Protein AF-0000000086686130 (afdb_homodimer)

Sequence (252 aa):
MLVHEAMSNAVLQVGPGHTLRQAAELMSERKVGSAVVLDPDSEGLGIITERDVLNALGRGLDPDTEQAAEHITWDVVYAAPTWTLEEAAQAMVRGGFRHLVVMESGEVQGVISVRDILRCWVRVPAMLVHEAMSNAVLQVGPGHTLRQAAELMSERKVGSAVVLDPDSEGLGIITERDVLNALGRGLDPDTEQAAEHITWDVVYAAPTWTLEEAAQAMVRGGFRHLVVMESGEVQGVISVRDILRCWVRVPA

Solvent-accessible surface area (backbone atoms only — not comparable to full-atom values): 13460 Å² total; per-residue (Å²): 110,41,33,63,79,53,36,43,62,82,63,49,72,42,49,41,76,38,22,42,32,55,50,25,25,53,23,42,74,69,72,45,60,53,32,39,28,48,37,91,90,44,96,53,61,27,38,37,37,38,64,43,53,35,39,40,36,30,71,67,48,54,45,83,72,41,37,38,59,80,51,46,44,62,83,59,58,69,36,47,48,79,35,38,47,65,56,52,49,34,52,21,60,74,70,71,42,60,62,29,45,22,39,53,96,92,35,83,58,24,37,37,40,55,65,42,51,48,55,70,72,44,82,66,79,131,111,41,33,63,80,52,37,43,64,82,64,49,72,42,48,42,77,37,22,41,31,57,50,25,25,52,24,44,75,67,72,44,61,54,31,38,28,50,36,92,90,44,97,53,61,27,37,37,37,38,63,45,54,33,39,41,36,30,70,67,50,53,44,83,72,40,38,39,59,81,50,46,44,61,82,60,60,68,36,50,47,80,35,38,46,65,56,53,50,35,52,22,58,74,71,73,41,58,62,29,46,22,38,52,97,92,34,82,58,25,36,37,39,54,64,43,50,48,56,71,71,44,81,67,80,132

Nearest PDB structures (foldseek):
  2yzi-assembly1_A  TM=8.883E-01  e=2.787E-12  Pyrococcus horikoshii
  4fry-assembly1_A  TM=9.075E-01  e=7.061E-11  Burkholderia ambifaria MC40-6
  4o9k-assembly1_B  TM=8.686E-01  e=3.924E-10  Methylococcus capsulatus str. Bath
  3k2v-assembly1_B  TM=8.671E-01  e=1.127E-09  Klebsiella pneumoniae subsp. pneumoniae MGH 78578
  2o16-assembly2_B  TM=8.255E-01  e=7.105E-10  Vibrio cholerae

Foldseek 3Di:
DFQLVQFDQPAAEDEQAQFQVRVVVSCVVVVHFKHWYDYPVDLFIWMDGVVLSVVCVVVVHDRRHHTNNVRTDRPAAEDERGHHLVVVVVVCVVVVHQKHFYDDPSDTRGMDGVVSSCVVVDDDDD/DFQLVQFDQPAAEDEQAQFQVRVVVSCVVVVHFKHWYDYPVDLFIWMDGVVLSVVCVVVVHDRRHHTNNVRTDRPAAEDERGHHLVVVVVVCVVVVHQKHFYDDPSDTRGMDGVVSSCVVVDDDDD

Structure (mmCIF, N/CA/C/O backbone):
data_AF-0000000086686130-model_v1
#
loop_
_entity.id
_entity.type
_entity.pdbx_description
1 polymer 'Histidine kinase'
#
loop_
_atom_site.group_PDB
_atom_site.id
_atom_site.type_symbol
_atom_site.label_atom_id
_atom_site.label_alt_id
_atom_site.label_comp_id
_atom_site.label_asym_id
_atom_site.label_entity_id
_atom_site.label_seq_id
_atom_site.pdbx_PDB_ins_code
_atom_site.Cartn_x
_atom_site.Cartn_y
_atom_site.Cartn_z
_atom_site.occupancy
_atom_site.B_iso_or_equiv
_atom_site.auth_seq_id
_atom_site.auth_comp_id
_atom_site.auth_asym_id
_atom_site.auth_atom_id
_atom_site.pdbx_PDB_model_num
ATOM 1 N N . MET A 1 1 ? 20.156 11.375 4.949 1 94.25 1 MET A N 1
ATOM 2 C CA . MET A 1 1 ? 20.125 9.922 5.129 1 94.25 1 MET A CA 1
ATOM 3 C C . MET A 1 1 ? 20.078 9.211 3.781 1 94.25 1 MET A C 1
ATOM 5 O O . MET A 1 1 ? 19.438 9.68 2.842 1 94.25 1 MET A O 1
ATOM 9 N N . LEU A 1 2 ? 20.844 8.039 3.779 1 98.06 2 LEU A N 1
ATOM 10 C CA . LEU A 1 2 ? 20.953 7.328 2.51 1 98.06 2 LEU A CA 1
ATOM 11 C C . LEU A 1 2 ? 20.047 6.098 2.492 1 98.06 2 LEU A C 1
ATOM 13 O O . LEU A 1 2 ? 19.625 5.621 3.547 1 98.06 2 LEU A O 1
ATOM 17 N N . VAL A 1 3 ? 19.75 5.559 1.309 1 98.44 3 VAL A N 1
ATOM 18 C CA . VAL A 1 3 ? 18.828 4.449 1.084 1 98.44 3 VAL A CA 1
ATOM 19 C C . VAL A 1 3 ? 19.312 3.219 1.854 1 98.44 3 VAL A C 1
ATOM 21 O O . VAL A 1 3 ? 18.516 2.553 2.52 1 98.44 3 VAL A O 1
ATOM 24 N N . HIS A 1 4 ? 20.609 2.926 1.881 1 97.56 4 HIS A N 1
ATOM 25 C CA . HIS A 1 4 ? 21.078 1.705 2.521 1 97.56 4 HIS A CA 1
ATOM 26 C C . HIS A 1 4 ? 20.875 1.759 4.031 1 97.56 4 HIS A C 1
ATOM 28 O O . HIS A 1 4 ? 20.891 0.724 4.703 1 97.56 4 HIS A O 1
ATOM 34 N N . GLU A 1 5 ? 20.641 2.896 4.578 1 97.69 5 GLU A N 1
ATOM 35 C CA . GLU A 1 5 ? 20.422 3.064 6.016 1 97.69 5 GLU A CA 1
ATOM 36 C C . GLU A 1 5 ? 18.969 2.828 6.391 1 97.69 5 GLU A C 1
ATOM 38 O O . GLU A 1 5 ? 18.641 2.631 7.566 1 97.69 5 GLU A O 1
ATOM 43 N N . ALA A 1 6 ? 18.047 2.879 5.383 1 97.62 6 ALA A N 1
ATOM 44 C CA . ALA A 1 6 ? 16.625 2.857 5.676 1 97.62 6 ALA A CA 1
ATOM 45 C C . ALA A 1 6 ? 15.953 1.624 5.07 1 97.62 6 ALA A C 1
ATOM 47 O O . ALA A 1 6 ? 14.867 1.22 5.504 1 97.62 6 ALA A O 1
ATOM 48 N N . MET A 1 7 ? 16.594 1.046 4.098 1 97.44 7 MET A N 1
ATOM 49 C CA . MET A 1 7 ? 15.984 -0.055 3.354 1 97.44 7 MET A CA 1
ATOM 50 C C . MET A 1 7 ? 15.93 -1.321 4.203 1 97.44 7 MET A C 1
ATOM 52 O O . MET A 1 7 ? 16.609 -1.414 5.23 1 97.44 7 MET A O 1
ATOM 56 N N . SER A 1 8 ? 15 -2.17 3.779 1 95.62 8 SER A N 1
ATOM 57 C CA . SER A 1 8 ? 15.031 -3.516 4.344 1 95.62 8 SER A CA 1
ATOM 58 C C . SER A 1 8 ? 15.977 -4.422 3.566 1 95.62 8 SER A C 1
ATOM 60 O O . SER A 1 8 ? 15.945 -4.457 2.334 1 95.62 8 SER A O 1
ATOM 62 N N . ASN A 1 9 ? 16.781 -5.176 4.234 1 91.5 9 ASN A N 1
ATOM 63 C CA . ASN A 1 9 ? 17.703 -6.102 3.592 1 91.5 9 ASN A CA 1
ATOM 64 C C . ASN A 1 9 ? 17.094 -7.5 3.461 1 91.5 9 ASN A C 1
ATOM 66 O O . ASN A 1 9 ? 17.609 -8.328 2.705 1 91.5 9 ASN A O 1
ATOM 70 N N . ALA A 1 10 ? 16.094 -7.758 4.137 1 87.81 10 ALA A N 1
ATOM 71 C CA . ALA A 1 10 ? 15.383 -9.031 4.016 1 87.81 10 ALA A CA 1
ATOM 72 C C . ALA A 1 10 ? 14.391 -8.992 2.855 1 87.81 10 ALA A C 1
ATOM 74 O O . ALA A 1 10 ? 13.188 -8.781 3.061 1 87.81 10 ALA A O 1
ATOM 75 N N . VAL A 1 11 ? 14.945 -9.328 1.728 1 92.38 11 VAL A N 1
ATOM 76 C CA . VAL A 1 11 ? 14.133 -9.227 0.517 1 92.38 11 VAL A CA 1
ATOM 77 C C . VAL A 1 11 ? 13.336 -10.516 0.321 1 92.38 11 VAL A C 1
ATOM 79 O O . VAL A 1 11 ? 13.914 -11.602 0.251 1 92.38 11 VAL A O 1
ATOM 82 N N . LEU A 1 12 ? 12.062 -10.43 0.294 1 96.19 12 LEU A N 1
ATOM 83 C CA . LEU A 1 12 ? 11.234 -11.578 -0.074 1 96.19 12 LEU A CA 1
ATOM 84 C C . LEU A 1 12 ? 11.328 -11.852 -1.57 1 96.19 12 LEU A C 1
ATOM 86 O O . LEU A 1 12 ? 11.148 -10.945 -2.387 1 96.19 12 LEU A O 1
ATOM 90 N N . GLN A 1 13 ? 11.648 -13.062 -1.847 1 93.81 13 GLN A N 1
ATOM 91 C CA . GLN A 1 13 ? 11.742 -13.469 -3.246 1 93.81 13 GLN A CA 1
ATOM 92 C C . GLN A 1 13 ? 10.703 -14.539 -3.578 1 93.81 13 GLN A C 1
ATOM 94 O O . GLN A 1 13 ? 10.469 -15.445 -2.781 1 93.81 13 GLN A O 1
ATOM 99 N N . VAL A 1 14 ? 10.102 -14.359 -4.754 1 94.31 14 VAL A N 1
ATOM 100 C CA . VAL A 1 14 ? 9.203 -15.406 -5.25 1 94.31 14 VAL A CA 1
ATOM 101 C C . VAL A 1 14 ? 9.594 -15.773 -6.68 1 94.31 14 VAL A C 1
ATOM 103 O O . VAL A 1 14 ? 10.289 -15.016 -7.359 1 94.31 14 VAL A O 1
ATOM 106 N N . GLY A 1 15 ? 9.242 -16.969 -7.082 1 92.25 15 GLY A N 1
ATOM 107 C CA . GLY A 1 15 ? 9.445 -17.375 -8.461 1 92.25 15 GLY A CA 1
ATOM 108 C C . GLY A 1 15 ? 8.32 -16.953 -9.383 1 92.25 15 GLY A C 1
ATOM 109 O O . GLY A 1 15 ? 7.207 -16.688 -8.93 1 92.25 15 GLY A O 1
ATOM 110 N N . PRO A 1 16 ? 8.648 -16.891 -10.703 1 91 16 PRO A N 1
ATOM 111 C CA . PRO A 1 16 ? 7.613 -16.5 -11.664 1 91 16 PRO A CA 1
ATOM 112 C C . PRO A 1 16 ? 6.422 -17.469 -11.672 1 91 16 PRO A C 1
ATOM 114 O O . PRO A 1 16 ? 5.312 -17.062 -12.039 1 91 16 PRO A O 1
ATOM 117 N N . GLY A 1 17 ? 6.57 -18.672 -11.156 1 94 17 GLY A N 1
ATOM 118 C CA . GLY A 1 17 ? 5.531 -19.703 -11.211 1 94 17 GLY A CA 1
ATOM 119 C C . GLY A 1 17 ? 4.648 -19.719 -9.977 1 94 17 GLY A C 1
ATOM 120 O O . GLY A 1 17 ? 3.627 -20.406 -9.945 1 94 17 GLY A O 1
ATOM 121 N N . HIS A 1 18 ? 4.996 -19.031 -8.945 1 96.38 18 HIS A N 1
ATOM 122 C CA . HIS A 1 18 ? 4.113 -18.922 -7.793 1 96.38 18 HIS A CA 1
ATOM 123 C C . HIS A 1 18 ? 2.764 -18.328 -8.188 1 96.38 18 HIS A C 1
ATOM 125 O O . HIS A 1 18 ? 2.701 -17.391 -9 1 96.38 18 HIS A O 1
ATOM 131 N N . THR A 1 19 ? 1.727 -18.859 -7.637 1 98 19 THR A N 1
ATOM 132 C CA . THR A 1 19 ? 0.415 -18.266 -7.84 1 98 19 THR A CA 1
ATOM 133 C C . THR A 1 19 ? 0.29 -16.969 -7.047 1 98 19 THR A C 1
ATOM 135 O O . THR A 1 19 ? 1.104 -16.688 -6.164 1 98 19 THR A O 1
ATOM 138 N N . LEU A 1 20 ? -0.691 -16.219 -7.367 1 98.06 20 LEU A N 1
ATOM 139 C CA . LEU A 1 20 ? -0.945 -15 -6.621 1 98.06 20 LEU A CA 1
ATOM 140 C C . LEU A 1 20 ? -1.241 -15.305 -5.156 1 98.06 20 LEU A C 1
ATOM 142 O O . LEU A 1 20 ? -0.833 -14.555 -4.266 1 98.06 20 LEU A O 1
ATOM 146 N N . ARG A 1 21 ? -1.897 -16.391 -4.902 1 98.56 21 ARG A N 1
ATOM 147 C CA . ARG A 1 21 ? -2.174 -16.766 -3.518 1 98.56 21 ARG A CA 1
ATOM 148 C C . ARG A 1 21 ? -0.884 -17.094 -2.773 1 98.56 21 ARG A C 1
ATOM 150 O O . ARG A 1 21 ? -0.7 -16.688 -1.626 1 98.56 21 ARG A O 1
ATOM 157 N N . GLN A 1 22 ? -0.046 -17.859 -3.438 1 98.38 22 GLN A N 1
ATOM 158 C CA . GLN A 1 22 ? 1.226 -18.188 -2.807 1 98.38 22 GLN A CA 1
ATOM 159 C C . GLN A 1 22 ? 2.047 -16.938 -2.518 1 98.38 22 GLN A C 1
ATOM 161 O O . GLN A 1 22 ? 2.645 -16.812 -1.447 1 98.38 22 GLN A O 1
ATOM 166 N N . ALA A 1 23 ? 2.109 -16.062 -3.473 1 97.81 23 ALA A N 1
ATOM 167 C CA . ALA A 1 23 ? 2.805 -14.789 -3.268 1 97.81 23 ALA A CA 1
ATOM 168 C C . ALA A 1 23 ? 2.189 -14.008 -2.109 1 97.81 23 ALA A C 1
ATOM 170 O O . ALA A 1 23 ? 2.908 -13.484 -1.252 1 97.81 23 ALA A O 1
ATOM 171 N N . ALA A 1 24 ? 0.853 -13.945 -2.049 1 98.38 24 ALA A N 1
ATOM 172 C CA . ALA A 1 24 ? 0.145 -13.242 -0.981 1 98.38 24 ALA A CA 1
ATOM 173 C C . ALA A 1 24 ? 0.442 -13.867 0.378 1 98.38 24 ALA A C 1
ATOM 175 O O . ALA A 1 24 ? 0.619 -13.164 1.371 1 98.38 24 ALA A O 1
ATOM 176 N N . GLU A 1 25 ? 0.486 -15.203 0.39 1 98.75 25 GLU A N 1
ATOM 177 C CA . GLU A 1 25 ? 0.797 -15.922 1.625 1 98.75 25 GLU A CA 1
ATOM 178 C C . GLU A 1 25 ? 2.176 -15.531 2.154 1 98.75 25 GLU A C 1
ATOM 180 O O . GLU A 1 25 ? 2.322 -15.195 3.332 1 98.75 25 GLU A O 1
ATOM 185 N N . LEU A 1 26 ? 3.074 -15.531 1.31 1 98.38 26 LEU A N 1
ATOM 186 C CA . LEU A 1 26 ? 4.441 -15.219 1.701 1 98.38 26 LEU A CA 1
ATOM 187 C C . LEU A 1 26 ? 4.562 -13.758 2.125 1 98.38 26 LEU A C 1
ATOM 189 O O . LEU A 1 26 ? 5.199 -13.445 3.137 1 98.38 26 LEU A O 1
ATOM 193 N N . MET A 1 27 ? 3.967 -12.836 1.378 1 97.88 27 MET A N 1
ATOM 194 C CA . MET A 1 27 ? 3.998 -11.422 1.727 1 97.88 27 MET A CA 1
ATOM 195 C C . MET A 1 27 ? 3.309 -11.172 3.064 1 97.88 27 MET A C 1
ATOM 197 O O . MET A 1 27 ? 3.814 -10.422 3.898 1 97.88 27 MET A O 1
ATOM 201 N N . SER A 1 28 ? 2.182 -11.859 3.232 1 97.88 28 SER A N 1
ATOM 202 C CA . SER A 1 28 ? 1.443 -11.719 4.484 1 97.88 28 SER A CA 1
ATOM 203 C C . SER A 1 28 ? 2.266 -12.219 5.668 1 97.88 28 SER A C 1
ATOM 205 O O . SER A 1 28 ? 2.342 -11.555 6.703 1 97.88 28 SER A O 1
ATOM 207 N N . GLU A 1 29 ? 2.889 -13.359 5.539 1 97.62 29 GLU A N 1
ATOM 208 C CA . GLU A 1 29 ? 3.707 -13.953 6.59 1 97.62 29 GLU A CA 1
ATOM 209 C C . GLU A 1 29 ? 4.863 -13.039 6.973 1 97.62 29 GLU A C 1
ATOM 211 O O . GLU A 1 29 ? 5.207 -12.922 8.148 1 97.62 29 GLU A O 1
ATOM 216 N N . ARG A 1 30 ? 5.375 -12.375 6.012 1 97.12 30 ARG A N 1
ATOM 217 C CA . ARG A 1 30 ? 6.547 -11.531 6.238 1 97.12 30 ARG A CA 1
ATOM 218 C C . ARG A 1 30 ? 6.133 -10.086 6.52 1 97.12 30 ARG A C 1
ATOM 220 O O . ARG A 1 30 ? 6.98 -9.242 6.805 1 97.12 30 ARG A O 1
ATOM 227 N N . LYS A 1 31 ? 4.891 -9.742 6.375 1 95.94 31 LYS A N 1
ATOM 228 C CA . LYS A 1 31 ? 4.312 -8.43 6.629 1 95.94 31 LYS A CA 1
ATOM 229 C C . LYS A 1 31 ? 4.914 -7.371 5.707 1 95.94 31 LYS A C 1
ATOM 231 O O . LYS A 1 31 ? 5.289 -6.285 6.156 1 95.94 31 LYS A O 1
ATOM 236 N N . VAL A 1 32 ? 5.027 -7.754 4.426 1 96.25 32 VAL A N 1
ATOM 237 C CA . VAL A 1 32 ? 5.52 -6.824 3.41 1 96.25 32 VAL A CA 1
ATOM 238 C C . VAL A 1 32 ? 4.523 -6.746 2.258 1 96.25 32 VAL A C 1
ATOM 240 O O . VAL A 1 32 ? 3.756 -7.684 2.025 1 96.25 32 VAL A O 1
ATOM 243 N N . GLY A 1 33 ? 4.555 -5.602 1.518 1 95.56 33 GLY A N 1
ATOM 244 C CA . GLY A 1 33 ? 3.615 -5.375 0.433 1 95.56 33 GLY A CA 1
ATOM 245 C C . GLY A 1 33 ? 4.219 -5.613 -0.939 1 95.56 33 GLY A C 1
ATOM 246 O O . GLY A 1 33 ? 3.635 -5.227 -1.954 1 95.56 33 GLY A O 1
ATOM 247 N N . SER A 1 34 ? 5.453 -6.188 -0.955 1 95.38 34 SER A N 1
ATOM 248 C CA . SER A 1 34 ? 6.109 -6.465 -2.229 1 95.38 34 SER A CA 1
ATOM 249 C C . SER A 1 34 ? 7.035 -7.672 -2.125 1 95.38 34 SER A C 1
ATOM 251 O O . SER A 1 34 ? 7.457 -8.047 -1.028 1 95.38 34 SER A O 1
ATOM 253 N N . ALA A 1 35 ? 7.258 -8.258 -3.316 1 95.44 35 ALA A N 1
ATOM 254 C CA . ALA A 1 35 ? 8.219 -9.352 -3.455 1 95.44 35 ALA A CA 1
ATOM 255 C C . ALA A 1 35 ? 8.984 -9.242 -4.77 1 95.44 35 ALA A C 1
ATOM 257 O O . ALA A 1 35 ? 8.406 -8.906 -5.809 1 95.44 35 ALA A O 1
ATOM 258 N N . VAL A 1 36 ? 10.273 -9.5 -4.672 1 93.12 36 VAL A N 1
ATOM 259 C CA . VAL A 1 36 ? 11.102 -9.531 -5.871 1 93.12 36 VAL A CA 1
ATOM 260 C C . VAL A 1 36 ? 10.898 -10.859 -6.598 1 93.12 36 VAL A C 1
ATOM 262 O O . VAL A 1 36 ? 10.875 -11.922 -5.973 1 93.12 36 VAL A O 1
ATOM 265 N N . VAL A 1 37 ? 10.641 -10.734 -7.891 1 90.88 37 VAL A N 1
ATOM 266 C CA . VAL A 1 37 ? 10.461 -11.93 -8.703 1 90.88 37 VAL A CA 1
ATOM 267 C C . VAL A 1 37 ? 11.734 -12.219 -9.492 1 90.88 37 VAL A C 1
ATOM 269 O O . VAL A 1 37 ? 12.164 -11.414 -10.312 1 90.88 37 VAL A O 1
ATOM 272 N N . LEU A 1 38 ? 12.305 -13.273 -9.188 1 84.06 38 LEU A N 1
ATOM 273 C CA . 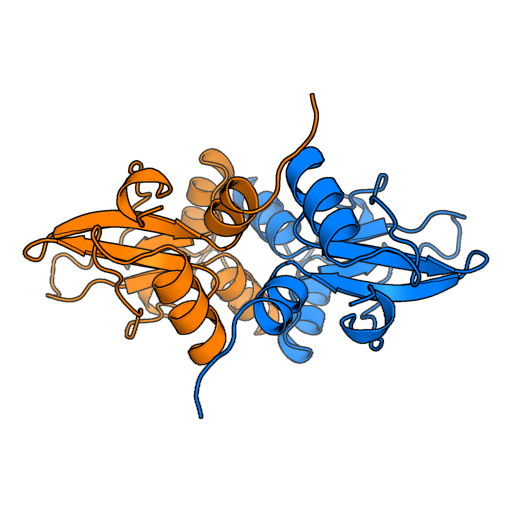LEU A 1 38 ? 13.516 -13.703 -9.883 1 84.06 38 LEU A CA 1
ATOM 274 C C . LEU A 1 38 ? 13.219 -14.859 -10.828 1 84.06 38 LEU A C 1
ATOM 276 O O . LEU A 1 38 ? 12.609 -15.859 -10.422 1 84.06 38 LEU A O 1
ATOM 280 N N . ASP A 1 39 ? 13.445 -14.508 -12.094 1 77.44 39 ASP A N 1
ATOM 281 C CA . ASP A 1 39 ? 13.359 -15.578 -13.086 1 77.44 39 ASP A CA 1
ATOM 282 C C . ASP A 1 39 ? 14.734 -16.172 -13.359 1 77.44 39 ASP A C 1
ATOM 284 O O . ASP A 1 39 ? 15.609 -15.523 -13.93 1 77.44 39 ASP A O 1
ATOM 288 N N . PRO A 1 40 ? 14.891 -17.375 -12.859 1 72.44 40 PRO A N 1
ATOM 289 C CA . PRO A 1 40 ? 16.203 -17.984 -13.078 1 72.44 40 PRO A CA 1
ATOM 290 C C . PRO A 1 40 ? 16.594 -18.031 -14.555 1 72.44 40 PRO A C 1
ATOM 292 O O . PRO A 1 40 ? 17.781 -18.062 -14.875 1 72.44 40 PRO A O 1
ATOM 295 N N . ASP A 1 41 ? 15.609 -18.031 -15.422 1 74.5 41 ASP A N 1
ATOM 296 C CA . ASP A 1 41 ? 15.906 -18.188 -16.844 1 74.5 41 ASP A CA 1
ATOM 297 C C . ASP A 1 41 ? 16.047 -16.828 -17.531 1 74.5 41 ASP A C 1
ATOM 299 O O . ASP A 1 41 ? 16.375 -16.75 -18.703 1 74.5 41 ASP A O 1
ATOM 303 N N . SER A 1 42 ? 15.703 -15.883 -16.703 1 67.94 42 SER A N 1
ATOM 304 C CA . SER A 1 42 ? 15.773 -14.547 -17.281 1 67.94 42 SER A CA 1
ATOM 305 C C . SER A 1 42 ? 16.766 -13.672 -16.531 1 67.94 42 SER A C 1
ATOM 307 O O . SER A 1 42 ? 17.141 -13.977 -15.391 1 67.94 42 SER A O 1
ATOM 309 N N . GLU A 1 43 ? 17.406 -12.82 -17.219 1 64.81 43 GLU A N 1
ATOM 310 C CA . GLU A 1 43 ? 18.328 -11.867 -16.594 1 64.81 43 GLU A CA 1
ATOM 311 C C . GLU A 1 43 ? 17.578 -10.742 -15.906 1 64.81 43 GLU A C 1
ATOM 313 O O . GLU A 1 43 ? 18.172 -9.914 -15.211 1 64.81 43 GLU A O 1
ATOM 318 N N . GLY A 1 44 ? 16.344 -10.953 -15.867 1 74.75 44 GLY A N 1
ATOM 319 C CA . GLY A 1 44 ? 15.648 -9.773 -15.383 1 74.75 44 GLY A CA 1
ATOM 320 C C . GLY A 1 44 ? 15.031 -9.961 -14.016 1 74.75 44 GLY A C 1
ATOM 321 O O . GLY A 1 44 ? 14.953 -11.086 -13.508 1 74.75 44 GLY A O 1
ATOM 322 N N . LEU A 1 45 ? 15.062 -8.914 -13.289 1 83.38 45 LEU A N 1
ATOM 323 C CA . LEU A 1 45 ? 14.43 -8.844 -11.977 1 83.38 45 LEU A CA 1
ATOM 324 C C . LEU A 1 45 ? 13.117 -8.086 -12.039 1 83.38 45 LEU A C 1
ATOM 326 O O . LEU A 1 45 ? 13.016 -7.062 -12.727 1 83.38 45 LEU A O 1
ATOM 330 N N . GLY A 1 46 ? 12.078 -8.781 -11.477 1 86.81 46 GLY A N 1
ATOM 331 C CA . GLY A 1 46 ? 10.797 -8.102 -11.391 1 86.81 46 GLY A CA 1
ATOM 332 C C . GLY A 1 46 ? 10.312 -7.918 -9.961 1 86.81 46 GLY A C 1
ATOM 333 O O . GLY A 1 46 ? 10.984 -8.32 -9.016 1 86.81 46 GLY A O 1
ATOM 334 N N . ILE A 1 47 ? 9.234 -7.211 -9.867 1 92.44 47 ILE A N 1
ATOM 335 C CA . ILE A 1 47 ? 8.625 -7.023 -8.555 1 92.44 47 ILE A CA 1
ATOM 336 C C . ILE A 1 47 ? 7.109 -7.199 -8.656 1 92.44 47 ILE A C 1
ATOM 338 O O . ILE A 1 47 ? 6.496 -6.793 -9.648 1 92.44 47 ILE A O 1
ATOM 342 N N . ILE A 1 48 ? 6.527 -7.898 -7.691 1 94.38 48 ILE A N 1
ATOM 343 C CA . ILE A 1 48 ? 5.082 -7.969 -7.539 1 94.38 48 ILE A CA 1
ATOM 344 C C . ILE A 1 48 ? 4.668 -7.336 -6.211 1 94.38 48 ILE A C 1
ATOM 346 O O . ILE A 1 48 ? 5.348 -7.512 -5.199 1 94.38 48 ILE A O 1
ATOM 350 N N . THR A 1 49 ? 3.584 -6.551 -6.242 1 95.5 49 THR A N 1
ATOM 351 C CA . THR A 1 49 ? 3.168 -5.824 -5.047 1 95.5 49 THR A CA 1
ATOM 352 C C . THR A 1 49 ? 1.742 -6.203 -4.656 1 95.5 49 THR A C 1
ATOM 354 O O . THR A 1 49 ? 1.04 -6.875 -5.414 1 95.5 49 THR A O 1
ATOM 357 N N . GLU A 1 50 ? 1.395 -5.77 -3.479 1 96.5 50 GLU A N 1
ATOM 358 C CA . GLU A 1 50 ? 0.022 -5.938 -3.012 1 96.5 50 GLU A CA 1
ATOM 359 C C . GLU A 1 50 ? -0.97 -5.277 -3.965 1 96.5 50 GLU A C 1
ATOM 361 O O . GLU A 1 50 ? -2.092 -5.762 -4.133 1 96.5 50 GLU A O 1
ATOM 366 N N . ARG A 1 51 ? -0.562 -4.219 -4.625 1 95.75 51 ARG A N 1
ATOM 367 C CA . ARG A 1 51 ? -1.425 -3.578 -5.613 1 95.75 51 ARG A CA 1
ATOM 368 C C . ARG A 1 51 ? -1.628 -4.48 -6.828 1 95.75 51 ARG A C 1
ATOM 370 O O . ARG A 1 51 ? -2.721 -4.527 -7.398 1 95.75 51 ARG A O 1
ATOM 377 N N . ASP A 1 52 ? -0.613 -5.121 -7.227 1 95.44 52 ASP A N 1
ATOM 378 C CA . ASP A 1 52 ? -0.732 -6.047 -8.344 1 95.44 52 ASP A CA 1
ATOM 379 C C . ASP A 1 52 ? -1.73 -7.16 -8.031 1 95.44 52 ASP A C 1
ATOM 381 O O . ASP A 1 52 ? -2.541 -7.531 -8.883 1 95.44 52 ASP A O 1
ATOM 385 N N . VAL A 1 53 ? -1.652 -7.668 -6.793 1 97.5 53 VAL A N 1
ATOM 386 C CA . VAL A 1 53 ? -2.57 -8.711 -6.359 1 97.5 53 VAL A CA 1
ATOM 387 C C . VAL A 1 53 ? -3.998 -8.172 -6.336 1 97.5 53 VAL A C 1
ATOM 389 O O . VAL A 1 53 ? -4.918 -8.812 -6.852 1 97.5 53 VAL A O 1
ATOM 392 N N . LEU A 1 54 ? -4.156 -6.996 -5.836 1 97.94 54 LEU A N 1
ATOM 393 C CA . LEU A 1 54 ? -5.473 -6.363 -5.797 1 97.94 54 LEU A CA 1
ATOM 394 C C . LEU A 1 54 ? -6.035 -6.195 -7.203 1 97.94 54 LEU A C 1
ATOM 396 O O . LEU A 1 54 ? -7.195 -6.523 -7.457 1 97.94 54 LEU A O 1
ATOM 400 N N . ASN A 1 55 ? -5.215 -5.68 -8.102 1 97.44 55 ASN A N 1
ATOM 401 C CA . ASN A 1 55 ? -5.656 -5.43 -9.469 1 97.44 55 ASN A CA 1
ATOM 402 C C . ASN A 1 55 ? -6.055 -6.727 -10.172 1 97.44 55 ASN A C 1
ATOM 404 O O . ASN A 1 55 ? -7.035 -6.758 -10.914 1 97.44 55 ASN A O 1
ATOM 408 N N . ALA A 1 56 ? -5.27 -7.719 -9.938 1 97.94 56 ALA A N 1
ATOM 409 C CA . ALA A 1 56 ? -5.605 -9.008 -10.539 1 97.94 56 ALA A CA 1
ATOM 410 C C . ALA A 1 56 ? -6.973 -9.492 -10.07 1 97.94 56 ALA A C 1
ATOM 412 O O . ALA A 1 56 ? -7.793 -9.938 -10.875 1 97.94 56 ALA A O 1
ATOM 413 N N . LEU A 1 57 ? -7.215 -9.445 -8.742 1 98 57 LEU A N 1
ATOM 414 C CA . LEU A 1 57 ? -8.516 -9.82 -8.203 1 98 57 LEU A CA 1
ATOM 415 C C . LEU A 1 57 ? -9.625 -8.969 -8.812 1 98 57 LEU A C 1
ATOM 417 O O . LEU A 1 57 ? -10.68 -9.492 -9.18 1 98 57 LEU A O 1
ATOM 421 N N . GLY A 1 58 ? -9.344 -7.688 -8.891 1 97.88 58 GLY A N 1
ATOM 422 C CA . GLY A 1 58 ? -10.32 -6.766 -9.438 1 97.88 58 GLY A CA 1
ATOM 423 C C . GLY A 1 58 ? -10.68 -7.07 -10.883 1 97.88 58 GLY A C 1
ATOM 424 O O . GLY A 1 58 ? -11.781 -6.742 -11.336 1 97.88 58 GLY A O 1
ATOM 425 N N . ARG A 1 59 ? -9.758 -7.66 -11.562 1 97.81 59 ARG A N 1
ATOM 426 C CA . ARG A 1 59 ? -9.992 -8.016 -12.961 1 97.81 59 ARG A CA 1
ATOM 427 C C . ARG A 1 59 ? -10.664 -9.375 -13.078 1 97.81 59 ARG A C 1
ATOM 429 O O . ARG A 1 59 ? -10.828 -9.898 -14.188 1 97.81 59 ARG A O 1
ATOM 436 N N . GLY A 1 60 ? -10.93 -9.961 -11.969 1 97.81 60 GLY A N 1
ATOM 437 C CA . GLY A 1 60 ? -11.68 -11.203 -11.953 1 97.81 60 GLY A CA 1
ATOM 438 C C . GLY A 1 60 ? -10.797 -12.43 -12.07 1 97.81 60 GLY A C 1
ATOM 4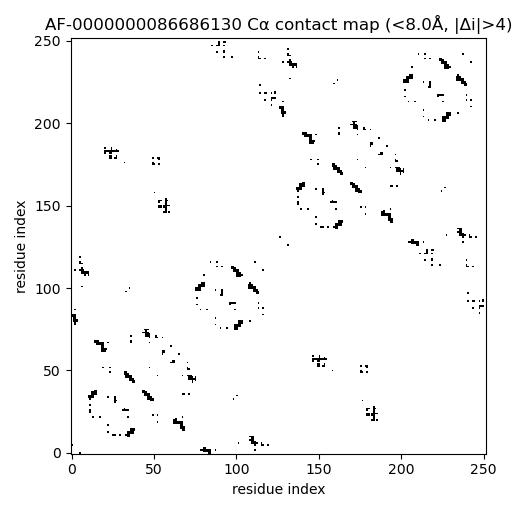39 O O . GLY A 1 60 ? -11.289 -13.539 -12.305 1 97.81 60 GLY A O 1
ATOM 440 N N . LEU A 1 61 ? -9.562 -12.281 -11.898 1 98.25 61 LEU A N 1
ATOM 441 C CA . LEU A 1 61 ? -8.648 -13.406 -12.062 1 98.25 61 LEU A CA 1
ATOM 442 C C . LEU A 1 61 ? -8.625 -14.273 -10.805 1 98.25 61 LEU A C 1
ATOM 444 O O . LEU A 1 61 ? -8.938 -13.797 -9.711 1 98.25 61 LEU A O 1
ATOM 448 N N . ASP A 1 62 ? -8.273 -15.531 -11.0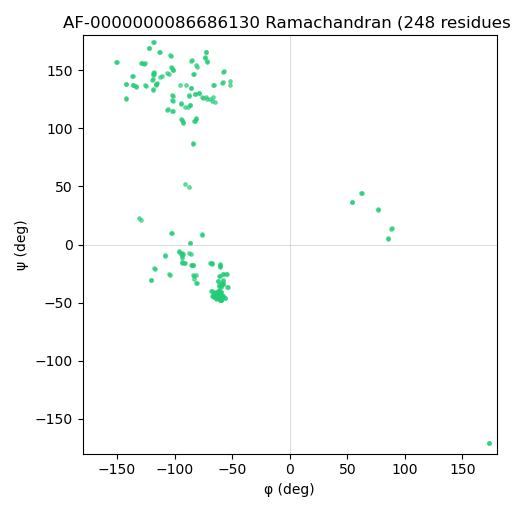23 1 98.19 62 ASP A N 1
ATOM 449 C CA . ASP A 1 62 ? -8.258 -16.5 -9.938 1 98.19 62 ASP A CA 1
ATOM 450 C C . ASP A 1 62 ? -6.887 -16.547 -9.258 1 98.19 62 ASP A C 1
ATOM 452 O O . ASP A 1 62 ? -5.902 -16.984 -9.859 1 98.19 62 ASP A O 1
ATOM 456 N N . PRO A 1 63 ? -6.855 -16.203 -7.926 1 98.25 63 PRO A N 1
ATOM 457 C CA . PRO A 1 63 ? -5.551 -16.141 -7.266 1 98.25 63 PRO A CA 1
ATOM 458 C C . PRO A 1 63 ? -4.902 -17.516 -7.113 1 98.25 63 PRO A C 1
ATOM 460 O O . PRO A 1 63 ? -3.701 -17.609 -6.848 1 98.25 63 PRO A O 1
ATOM 463 N N . ASP A 1 64 ? -5.617 -18.578 -7.254 1 98.25 64 ASP A N 1
ATOM 464 C CA . ASP A 1 64 ? -5.082 -19.938 -7.066 1 98.25 64 ASP A CA 1
ATOM 465 C C . ASP A 1 64 ? -4.395 -20.438 -8.328 1 98.25 64 ASP A C 1
ATOM 467 O O . ASP A 1 64 ? -3.617 -21.391 -8.281 1 98.25 64 ASP A O 1
ATOM 471 N N . THR A 1 65 ? -4.695 -19.766 -9.508 1 98.12 65 THR A N 1
ATOM 472 C CA . THR A 1 65 ? -4.148 -20.266 -10.758 1 98.12 65 THR A CA 1
ATOM 473 C C . THR A 1 65 ? -3.273 -19.219 -11.438 1 98.12 65 THR A C 1
ATOM 475 O O . THR A 1 65 ? -2.334 -19.562 -12.156 1 98.12 65 THR A O 1
ATOM 478 N N . GLU A 1 66 ? -3.584 -17.938 -11.25 1 97.5 66 GLU A N 1
ATOM 479 C CA . GLU A 1 66 ? -2.787 -16.875 -11.859 1 97.5 66 GLU A CA 1
ATOM 480 C C . GLU A 1 66 ? -1.371 -16.844 -11.289 1 97.5 66 GLU A C 1
ATOM 482 O O . GLU A 1 66 ? -1.184 -16.922 -10.07 1 97.5 66 GLU A O 1
ATOM 487 N N . GLN A 1 67 ? -0.437 -16.672 -12.203 1 96.06 67 GLN A N 1
ATOM 488 C CA . GLN A 1 67 ? 0.96 -16.734 -11.789 1 96.06 67 GLN A CA 1
ATOM 489 C C . GLN A 1 67 ? 1.553 -15.328 -11.648 1 96.06 67 GLN A C 1
ATOM 491 O O . GLN A 1 67 ? 1.154 -14.406 -12.359 1 96.06 67 GLN A O 1
ATOM 496 N N . ALA A 1 68 ? 2.508 -15.203 -10.75 1 94 68 ALA A N 1
ATOM 497 C CA . ALA A 1 68 ? 3.201 -13.938 -10.5 1 94 68 ALA A CA 1
ATOM 498 C C . ALA A 1 68 ? 3.783 -13.367 -11.789 1 94 68 ALA A C 1
ATOM 500 O O . ALA A 1 68 ? 3.738 -12.156 -12.008 1 94 68 ALA A O 1
ATOM 501 N N . ALA A 1 69 ? 4.262 -14.172 -12.664 1 89.38 69 ALA A N 1
ATOM 502 C CA . ALA A 1 69 ? 4.922 -13.766 -13.906 1 89.38 69 ALA A CA 1
ATOM 503 C C . ALA A 1 69 ? 4 -12.898 -14.758 1 89.38 69 ALA A C 1
ATOM 505 O O . ALA A 1 69 ? 4.473 -12.062 -15.531 1 89.38 69 ALA A O 1
ATOM 506 N N . GLU A 1 70 ? 2.746 -13.016 -14.625 1 90.75 70 GLU A N 1
ATOM 507 C CA . GLU A 1 70 ? 1.771 -12.305 -15.445 1 90.75 70 GLU A CA 1
ATOM 508 C C . GLU A 1 70 ? 1.467 -10.922 -14.883 1 90.75 70 GLU A C 1
ATOM 510 O O . GLU A 1 70 ? 0.757 -10.133 -15.508 1 90.75 70 GLU A O 1
ATOM 515 N N . HIS A 1 71 ? 1.962 -10.641 -13.703 1 89.31 71 HIS A N 1
ATOM 516 C CA . HIS A 1 71 ? 1.604 -9.414 -13 1 89.31 71 HIS A CA 1
ATOM 517 C C . HIS A 1 71 ? 2.846 -8.672 -12.523 1 89.31 71 HIS A C 1
ATOM 519 O O . HIS A 1 71 ? 2.77 -7.855 -11.602 1 89.31 71 HIS A O 1
ATOM 525 N N . ILE A 1 72 ? 3.949 -8.938 -13.125 1 81.31 72 ILE A N 1
ATOM 526 C CA . ILE A 1 72 ? 5.227 -8.359 -12.734 1 81.31 72 ILE A CA 1
ATOM 527 C C . ILE A 1 72 ? 5.426 -7.023 -13.445 1 81.31 72 ILE A C 1
ATOM 529 O O . ILE A 1 72 ? 5.102 -6.887 -14.625 1 81.31 72 ILE A O 1
ATOM 533 N N . THR A 1 73 ? 5.723 -6.102 -12.625 1 74 73 THR A N 1
ATOM 534 C CA . THR A 1 73 ? 6.293 -4.906 -13.234 1 74 73 THR A CA 1
ATOM 535 C C . THR A 1 73 ? 7.785 -5.098 -13.5 1 74 73 THR A C 1
ATOM 537 O O . THR A 1 73 ? 8.578 -5.219 -12.562 1 74 73 THR A O 1
ATOM 540 N N . TRP A 1 74 ? 8.125 -5.242 -14.75 1 65.94 74 TRP A N 1
ATOM 541 C CA . TRP A 1 74 ? 9.5 -5.535 -15.141 1 65.94 74 TRP A CA 1
ATOM 542 C C . TRP A 1 74 ? 10.344 -4.266 -15.18 1 65.94 74 TRP A C 1
ATOM 544 O O . TRP A 1 74 ? 11.562 -4.316 -15.047 1 65.94 74 TRP A O 1
ATOM 554 N N . ASP A 1 75 ? 9.742 -3.246 -15.383 1 63.09 75 ASP A N 1
ATOM 555 C CA . ASP A 1 75 ? 10.477 -1.981 -15.422 1 63.09 75 ASP A CA 1
ATOM 556 C C . ASP A 1 75 ? 10.523 -1.337 -14.039 1 63.09 75 ASP A C 1
ATOM 558 O O . ASP A 1 75 ? 10.047 -0.215 -13.852 1 63.09 75 ASP A O 1
ATOM 562 N N . VAL A 1 76 ? 10.992 -2.232 -13.117 1 63.78 76 VAL A N 1
ATOM 563 C CA . VAL A 1 76 ? 11.07 -1.729 -11.75 1 63.78 76 VAL A CA 1
ATOM 564 C C . VAL A 1 76 ? 12.164 -0.673 -11.648 1 63.78 76 VAL A C 1
ATOM 566 O O . VAL A 1 76 ? 13.195 -0.775 -12.312 1 63.78 76 VAL A O 1
ATOM 569 N N . VAL A 1 77 ? 11.828 0.429 -11.188 1 73.94 77 VAL A N 1
ATOM 570 C CA . VAL A 1 77 ? 12.867 1.418 -10.922 1 73.94 77 VAL A CA 1
ATOM 571 C C . VAL A 1 77 ? 13.766 0.931 -9.797 1 73.94 77 VAL A C 1
ATOM 573 O O . VAL A 1 77 ? 13.281 0.478 -8.758 1 73.94 77 VAL A O 1
ATOM 576 N N . TYR A 1 78 ? 14.984 0.938 -10.07 1 88.75 78 TYR A N 1
ATOM 577 C CA . TYR A 1 78 ? 16.062 0.558 -9.156 1 88.75 78 TYR A CA 1
ATOM 578 C C . TYR A 1 78 ? 16.641 1.781 -8.461 1 88.75 78 TYR A C 1
ATOM 580 O O . TYR A 1 78 ? 16.703 2.865 -9.047 1 88.75 78 TYR A O 1
ATOM 588 N N . ALA A 1 79 ? 16.844 1.576 -7.227 1 95.69 79 ALA A N 1
ATOM 589 C CA . ALA A 1 79 ? 17.594 2.594 -6.492 1 95.69 79 ALA A CA 1
ATOM 590 C C . ALA A 1 79 ? 19 2.117 -6.176 1 95.69 79 ALA A C 1
ATOM 592 O O . ALA A 1 79 ? 19.234 0.917 -6.008 1 95.69 79 ALA A O 1
ATOM 593 N N . ALA A 1 80 ? 19.922 3.029 -6.145 1 97.12 80 ALA A N 1
ATOM 594 C CA . ALA A 1 80 ? 21.25 2.723 -5.594 1 97.12 80 ALA A CA 1
ATOM 595 C C . ALA A 1 80 ? 21.25 2.877 -4.074 1 97.12 80 ALA A C 1
ATOM 597 O O . ALA A 1 80 ? 20.547 3.723 -3.527 1 97.12 80 ALA A O 1
ATOM 598 N N . PRO A 1 81 ? 22.078 2.002 -3.389 1 97.56 81 PRO A N 1
ATOM 599 C CA . PRO A 1 81 ? 22.156 2.131 -1.931 1 97.56 81 PRO A CA 1
ATOM 600 C C . PRO A 1 81 ? 22.672 3.498 -1.486 1 97.56 81 PRO A C 1
ATOM 602 O O . PRO A 1 81 ? 22.422 3.922 -0.357 1 97.56 81 PRO A O 1
ATOM 605 N N . THR A 1 82 ? 23.312 4.258 -2.41 1 98.19 82 THR A N 1
ATOM 606 C CA . THR A 1 82 ? 23.938 5.52 -2.062 1 98.19 82 THR A CA 1
ATOM 607 C C . THR A 1 82 ? 23.016 6.695 -2.357 1 98.19 82 THR A C 1
ATOM 609 O O . THR A 1 82 ? 23.359 7.848 -2.08 1 98.19 82 THR A O 1
ATOM 612 N N . TRP A 1 83 ? 21.875 6.391 -2.979 1 97.81 83 TRP A N 1
ATOM 613 C CA . TRP A 1 83 ? 20.891 7.453 -3.16 1 97.81 83 TRP A CA 1
ATOM 614 C C . TRP A 1 83 ? 20.484 8.055 -1.817 1 97.81 83 TRP A C 1
ATOM 616 O O . TRP A 1 83 ? 20.5 7.367 -0.793 1 97.81 83 TRP A O 1
ATOM 626 N N . THR A 1 84 ? 20.141 9.359 -1.804 1 97.88 84 THR A N 1
ATOM 627 C CA . THR A 1 84 ? 19.453 9.938 -0.65 1 97.88 84 THR A CA 1
ATOM 628 C C . THR A 1 84 ? 18 9.477 -0.6 1 97.88 84 THR A C 1
ATOM 630 O O . THR A 1 84 ? 17.453 9.023 -1.607 1 97.88 84 THR A O 1
ATOM 633 N N . LEU A 1 85 ? 17.406 9.602 0.585 1 97.69 85 LEU A N 1
ATOM 634 C CA . LEU A 1 85 ? 15.992 9.281 0.703 1 97.69 85 LEU A CA 1
ATOM 635 C C . LEU A 1 85 ? 15.148 10.211 -0.168 1 97.69 85 LEU A C 1
ATOM 637 O O . LEU A 1 85 ? 14.117 9.797 -0.699 1 97.69 85 LEU A O 1
ATOM 641 N N . GLU A 1 86 ? 15.633 11.414 -0.32 1 97.06 86 GLU A N 1
ATOM 642 C CA . GLU A 1 86 ? 14.93 12.344 -1.192 1 97.06 86 GLU A CA 1
ATOM 643 C C . GLU A 1 86 ? 14.938 11.859 -2.639 1 97.06 86 GLU A C 1
ATOM 645 O O . GLU A 1 86 ? 13.914 11.938 -3.326 1 97.06 86 GLU A O 1
ATOM 650 N N . GLU A 1 87 ? 16.047 11.414 -3.102 1 96.19 87 GLU A N 1
ATOM 651 C CA . GLU A 1 87 ? 16.141 10.883 -4.457 1 96.19 87 GLU A CA 1
ATOM 652 C C . GLU A 1 87 ? 15.195 9.695 -4.641 1 96.19 87 GLU A C 1
ATOM 654 O O . GLU A 1 87 ? 14.516 9.586 -5.664 1 96.19 87 GLU A O 1
ATOM 659 N N . ALA A 1 88 ? 15.18 8.805 -3.689 1 97 88 ALA A N 1
ATOM 660 C CA . ALA A 1 88 ? 14.281 7.656 -3.738 1 97 88 ALA A CA 1
ATOM 661 C C . ALA A 1 88 ? 12.82 8.109 -3.77 1 97 88 ALA A C 1
ATOM 663 O O . ALA A 1 88 ? 12.031 7.609 -4.57 1 97 88 ALA A O 1
ATOM 664 N N . ALA A 1 89 ? 12.5 9.055 -2.916 1 96.88 89 ALA A N 1
ATOM 665 C CA . ALA A 1 89 ? 11.133 9.57 -2.854 1 96.88 89 ALA A CA 1
ATOM 666 C C . ALA A 1 89 ? 10.727 10.211 -4.18 1 96.88 89 ALA A C 1
ATOM 668 O O . ALA A 1 89 ? 9.609 10.008 -4.652 1 96.88 89 ALA A O 1
ATOM 669 N N . GLN A 1 90 ? 11.656 10.93 -4.805 1 96.19 90 GLN A N 1
ATOM 670 C CA . GLN A 1 90 ? 11.391 11.555 -6.094 1 96.19 90 GLN A CA 1
ATOM 671 C C . GLN A 1 90 ? 11.102 10.508 -7.164 1 96.19 90 GLN A C 1
ATOM 673 O O . GLN A 1 90 ? 10.18 10.664 -7.969 1 96.19 90 GLN A O 1
ATOM 678 N N . ALA A 1 91 ? 11.875 9.484 -7.191 1 94.5 91 ALA A N 1
ATOM 679 C CA . ALA A 1 91 ? 11.664 8.398 -8.156 1 94.5 91 ALA A CA 1
ATOM 680 C C . ALA A 1 91 ? 10.305 7.738 -7.953 1 94.5 91 ALA A C 1
ATOM 682 O O . ALA A 1 91 ? 9.609 7.434 -8.922 1 94.5 91 ALA A O 1
ATOM 683 N N . MET A 1 92 ? 9.898 7.539 -6.684 1 95.25 92 MET A N 1
ATOM 684 C CA . MET A 1 92 ? 8.609 6.922 -6.379 1 95.25 92 MET A CA 1
ATOM 685 C C . MET A 1 92 ? 7.457 7.805 -6.855 1 95.25 92 MET A C 1
ATOM 687 O O . MET A 1 92 ? 6.508 7.316 -7.469 1 95.25 92 MET A O 1
ATOM 691 N N . VAL A 1 93 ? 7.605 9.039 -6.574 1 94.88 93 VAL A N 1
ATOM 692 C CA . VAL A 1 93 ? 6.547 9.977 -6.945 1 94.88 93 VAL A CA 1
ATOM 693 C C . VAL A 1 93 ? 6.441 10.062 -8.469 1 94.88 93 VAL A C 1
ATOM 695 O O . VAL A 1 93 ? 5.344 9.969 -9.023 1 94.88 93 VAL A O 1
ATOM 698 N N . ARG A 1 94 ? 7.523 10.148 -9.164 1 91.81 94 ARG A N 1
ATOM 699 C CA . ARG A 1 94 ? 7.547 10.273 -10.617 1 91.81 94 ARG A CA 1
ATOM 700 C C . ARG A 1 94 ? 6.988 9.023 -11.281 1 91.81 94 ARG A C 1
ATOM 702 O O . ARG A 1 94 ? 6.211 9.117 -12.234 1 91.81 94 ARG A O 1
ATOM 709 N N . GLY A 1 95 ? 7.324 7.945 -10.789 1 89.81 95 GLY A N 1
ATOM 710 C CA . GLY A 1 95 ? 6.949 6.688 -11.414 1 89.81 95 GLY A CA 1
ATOM 711 C C . GLY A 1 95 ? 5.637 6.133 -10.898 1 89.81 95 GLY A C 1
ATOM 712 O O . GLY A 1 95 ? 5.082 5.195 -11.477 1 89.81 95 GLY A O 1
ATOM 713 N N . GLY A 1 96 ? 5.191 6.695 -9.703 1 90.69 96 GLY A N 1
ATOM 714 C CA . GLY A 1 96 ? 3.994 6.16 -9.07 1 90.69 96 GLY A CA 1
ATOM 715 C C . GLY A 1 96 ? 4.234 4.852 -8.344 1 90.69 96 GLY A C 1
ATOM 716 O O . GLY A 1 96 ? 3.373 3.973 -8.336 1 90.69 96 GLY A O 1
ATOM 717 N N . PHE A 1 97 ? 5.441 4.688 -7.836 1 91.56 97 PHE A N 1
ATOM 718 C CA . PHE A 1 97 ? 5.82 3.465 -7.137 1 91.56 97 PHE A CA 1
ATOM 719 C C . PHE A 1 97 ? 5.836 3.686 -5.629 1 91.56 97 PHE A C 1
ATOM 721 O O . PHE A 1 97 ? 6.137 4.785 -5.16 1 91.56 97 PHE A O 1
ATOM 728 N N . ARG A 1 98 ? 5.598 2.604 -4.902 1 94.81 98 ARG A N 1
ATOM 729 C CA . ARG A 1 98 ? 5.688 2.674 -3.449 1 94.81 98 ARG A CA 1
ATOM 730 C C . ARG A 1 98 ? 6.918 1.932 -2.939 1 94.81 98 ARG A C 1
ATOM 732 O O . ARG A 1 98 ? 7.258 2.014 -1.757 1 94.81 98 ARG A O 1
ATOM 739 N N . HIS A 1 99 ? 7.52 1.227 -3.881 1 95.19 99 HIS A N 1
ATOM 740 C CA . HIS A 1 99 ? 8.711 0.445 -3.566 1 95.19 99 HIS A CA 1
ATOM 741 C C . HIS A 1 99 ? 9.773 0.604 -4.648 1 95.19 99 HIS A C 1
ATOM 743 O O . HIS A 1 99 ? 9.445 0.719 -5.832 1 95.19 99 HIS A O 1
ATOM 749 N N . LEU A 1 100 ? 10.969 0.596 -4.223 1 95.44 100 LEU A N 1
ATOM 750 C CA . LEU A 1 100 ? 12.125 0.475 -5.109 1 95.44 100 LEU A CA 1
ATOM 751 C C . LEU A 1 100 ? 13.008 -0.695 -4.695 1 95.44 100 LEU A C 1
ATOM 753 O O . LEU A 1 100 ? 13.234 -0.918 -3.502 1 95.44 100 LEU A O 1
ATOM 757 N N . VAL A 1 101 ? 13.43 -1.421 -5.703 1 94.94 101 VAL A N 1
ATOM 758 C CA . VAL A 1 101 ? 14.438 -2.441 -5.453 1 94.94 101 VAL A CA 1
ATOM 759 C C . VAL A 1 101 ? 15.828 -1.803 -5.438 1 94.94 101 VAL A C 1
ATOM 761 O O . VAL A 1 101 ? 16.172 -1.031 -6.336 1 94.94 101 VAL A O 1
ATOM 764 N N . VAL A 1 102 ? 16.562 -2.096 -4.402 1 96.56 102 VAL A N 1
ATOM 765 C CA . VAL A 1 102 ? 17.891 -1.516 -4.262 1 96.56 102 VAL A CA 1
ATOM 766 C C . VAL A 1 102 ? 18.938 -2.475 -4.828 1 96.56 102 VAL A C 1
ATOM 768 O O . VAL A 1 102 ? 19.062 -3.609 -4.363 1 96.56 102 VAL A O 1
ATOM 771 N N . MET A 1 103 ? 19.625 -1.925 -5.785 1 94.06 103 MET A N 1
ATOM 772 C CA . MET A 1 103 ? 20.594 -2.746 -6.496 1 94.06 103 MET A CA 1
ATOM 773 C C . MET A 1 103 ? 22 -2.18 -6.336 1 94.06 103 MET A C 1
ATOM 775 O O . MET A 1 103 ? 22.188 -0.962 -6.32 1 94.06 103 MET A O 1
ATOM 779 N N . GLU A 1 104 ? 22.906 -3.09 -6.211 1 94.06 104 GLU A N 1
ATOM 780 C CA . GLU A 1 104 ? 24.328 -2.746 -6.262 1 94.06 104 GLU A CA 1
ATOM 781 C C . GLU A 1 104 ? 25.125 -3.82 -6.992 1 94.06 104 GLU A C 1
ATOM 783 O O . GLU A 1 104 ? 25.047 -5.004 -6.652 1 94.06 104 GLU A O 1
ATOM 788 N N . SER A 1 105 ? 25.891 -3.412 -8.023 1 92.88 105 SER A N 1
ATOM 789 C CA . SER A 1 105 ? 26.766 -4.309 -8.773 1 92.88 105 SER A CA 1
ATOM 790 C C . SER A 1 105 ? 26 -5.52 -9.297 1 92.88 105 SER A C 1
ATOM 792 O O . SER A 1 105 ? 26.453 -6.656 -9.141 1 92.88 105 SER A O 1
ATOM 794 N N . GLY A 1 106 ? 24.75 -5.316 -9.695 1 85.75 106 GLY A N 1
ATOM 795 C CA . GLY A 1 106 ? 23.953 -6.344 -10.352 1 85.75 106 GLY A CA 1
ATOM 796 C C . GLY A 1 106 ? 23.25 -7.262 -9.367 1 85.75 106 GLY A C 1
ATOM 797 O O . GLY A 1 106 ? 22.578 -8.219 -9.773 1 85.75 106 GLY A O 1
ATOM 798 N N . GLU A 1 107 ? 23.375 -6.922 -8.117 1 89.44 107 GLU A N 1
ATOM 799 C CA . GLU A 1 107 ? 22.766 -7.754 -7.09 1 89.44 107 GLU A CA 1
ATOM 800 C C . GLU A 1 107 ? 21.719 -6.969 -6.301 1 89.44 107 GLU A C 1
ATOM 802 O O . GLU A 1 107 ? 21.875 -5.77 -6.07 1 89.44 107 GLU A O 1
ATOM 807 N N . VAL A 1 108 ? 20.734 -7.738 -5.902 1 91.81 108 VAL A N 1
ATOM 808 C CA . VAL A 1 108 ? 19.719 -7.137 -5.047 1 91.81 108 VAL A CA 1
ATOM 809 C C . VAL A 1 108 ? 20.266 -6.957 -3.635 1 91.81 108 VAL A C 1
ATOM 811 O O . VAL A 1 108 ? 20.703 -7.918 -3.008 1 91.81 108 VAL A O 1
ATOM 814 N N . GLN A 1 109 ? 20.172 -5.711 -3.131 1 95.5 109 GLN A N 1
ATOM 815 C CA . GLN A 1 109 ? 20.672 -5.422 -1.792 1 95.5 109 GLN A CA 1
ATOM 816 C C . GLN A 1 109 ? 19.516 -5.273 -0.797 1 95.5 109 GLN A C 1
ATOM 818 O O . GLN A 1 109 ? 19.719 -5.422 0.411 1 95.5 109 GLN A O 1
ATOM 823 N N . GLY A 1 110 ? 18.375 -4.902 -1.317 1 96.19 110 GLY A N 1
ATOM 824 C CA . GLY A 1 110 ? 17.234 -4.664 -0.451 1 96.19 110 GLY A CA 1
ATOM 825 C C . GLY A 1 110 ? 16.031 -4.086 -1.186 1 96.19 110 GLY A C 1
ATOM 826 O O . GLY A 1 110 ? 15.969 -4.141 -2.416 1 96.19 110 GLY A O 1
ATOM 827 N N . VAL A 1 111 ? 15.086 -3.703 -0.448 1 96.81 111 VAL A N 1
ATOM 828 C CA . VAL A 1 111 ? 13.906 -2.98 -0.929 1 96.81 111 VAL A CA 1
ATOM 829 C C . VAL A 1 111 ? 13.625 -1.792 -0.013 1 96.81 111 VAL A C 1
ATOM 831 O O . VAL A 1 111 ? 13.727 -1.903 1.21 1 96.81 111 VAL A O 1
ATOM 834 N N . ILE A 1 112 ? 13.328 -0.651 -0.598 1 97.44 112 ILE A N 1
ATOM 835 C CA . ILE A 1 112 ? 12.914 0.501 0.197 1 97.44 112 ILE A CA 1
ATOM 836 C C . ILE A 1 112 ? 11.5 0.92 -0.195 1 97.44 112 ILE A C 1
ATOM 838 O O . ILE A 1 112 ? 11.172 0.982 -1.382 1 97.44 112 ILE A O 1
ATOM 842 N N . SER A 1 113 ? 10.703 1.152 0.845 1 97 113 SER A N 1
ATOM 843 C CA . SER A 1 113 ? 9.312 1.514 0.632 1 97 113 SER A CA 1
ATOM 844 C C . SER A 1 113 ? 9.031 2.945 1.078 1 97 113 SER A C 1
ATOM 846 O O . SER A 1 113 ? 9.852 3.555 1.768 1 97 113 SER A O 1
ATOM 848 N N . VAL A 1 114 ? 7.914 3.449 0.669 1 96.62 114 VAL A N 1
ATOM 849 C CA . VAL A 1 114 ? 7.461 4.766 1.11 1 96.62 114 VAL A CA 1
ATOM 850 C C . VAL A 1 114 ? 7.359 4.793 2.633 1 96.62 114 VAL A C 1
ATOM 852 O O . VAL A 1 114 ? 7.629 5.816 3.262 1 96.62 114 VAL A O 1
ATOM 855 N N . ARG A 1 115 ? 6.996 3.701 3.223 1 95.81 115 ARG A N 1
ATOM 856 C CA . ARG A 1 115 ? 6.898 3.639 4.676 1 95.81 115 ARG A CA 1
ATOM 857 C C . ARG A 1 115 ? 8.273 3.793 5.324 1 95.81 115 ARG A C 1
ATOM 859 O O . ARG A 1 115 ? 8.406 4.457 6.355 1 95.81 115 ARG A O 1
ATOM 866 N N . ASP A 1 116 ? 9.227 3.17 4.77 1 96.5 116 ASP A N 1
ATOM 867 C CA . ASP A 1 116 ? 10.586 3.328 5.273 1 96.5 116 ASP A CA 1
ATOM 868 C C . ASP A 1 116 ? 11.008 4.797 5.277 1 96.5 116 ASP A C 1
ATOM 870 O O . ASP A 1 116 ? 11.594 5.277 6.246 1 96.5 116 ASP A O 1
ATOM 874 N N . ILE A 1 117 ? 10.703 5.445 4.117 1 97.38 117 ILE A N 1
ATOM 875 C CA . ILE A 1 117 ? 11.086 6.844 3.967 1 97.38 117 ILE A CA 1
ATOM 876 C C . ILE A 1 117 ? 10.352 7.699 4.996 1 97.38 117 ILE A C 1
ATOM 878 O O . ILE A 1 117 ? 10.961 8.523 5.684 1 97.38 117 ILE A O 1
ATOM 882 N N . LEU A 1 118 ? 9.062 7.469 5.129 1 96.94 118 LEU A N 1
ATOM 883 C CA . LEU A 1 118 ? 8.258 8.25 6.062 1 96.94 118 LEU A CA 1
ATOM 884 C C . LEU A 1 118 ? 8.75 8.055 7.496 1 96.94 118 LEU A C 1
ATOM 886 O O . LEU A 1 118 ? 8.828 9.016 8.266 1 96.94 118 LEU A O 1
ATOM 890 N N . ARG A 1 119 ? 9.078 6.859 7.855 1 95.75 119 ARG A N 1
ATOM 891 C CA . ARG A 1 119 ? 9.57 6.543 9.195 1 95.75 119 ARG A CA 1
ATOM 892 C C . ARG A 1 119 ? 10.836 7.324 9.516 1 95.75 119 ARG A C 1
ATOM 894 O O . ARG A 1 119 ? 11.047 7.734 10.656 1 95.75 119 ARG A O 1
ATOM 901 N N . CYS A 1 120 ? 11.641 7.574 8.555 1 96.19 120 CYS A N 1
ATOM 902 C CA . CYS A 1 120 ? 12.898 8.289 8.75 1 96.19 120 CYS A CA 1
ATOM 903 C C . CYS A 1 120 ? 12.672 9.789 8.797 1 96.19 120 CYS A C 1
ATOM 905 O O . CYS A 1 120 ? 13.398 10.508 9.484 1 96.19 120 CYS A O 1
ATOM 907 N N . TRP A 1 121 ? 11.695 10.211 8.031 1 95.44 121 TRP A N 1
ATOM 908 C CA . TRP A 1 121 ? 11.5 11.648 7.891 1 95.44 121 TRP A CA 1
ATOM 909 C C . TRP A 1 121 ? 10.68 12.203 9.047 1 95.44 121 TRP A C 1
ATOM 911 O O . TRP A 1 121 ? 10.758 13.391 9.359 1 95.44 121 TRP A O 1
ATOM 921 N N . VAL A 1 122 ? 9.859 11.383 9.609 1 94.88 122 VAL A N 1
ATOM 922 C CA . VAL A 1 122 ? 8.922 11.867 10.609 1 94.88 122 VAL A CA 1
ATOM 923 C C . VAL A 1 122 ? 9.422 11.516 12.008 1 94.88 122 VAL A C 1
ATOM 925 O O . VAL A 1 122 ? 9.797 10.367 12.273 1 94.88 122 VAL A O 1
ATOM 928 N N . ARG A 1 123 ? 9.578 12.477 12.836 1 84.56 123 ARG A N 1
ATOM 929 C CA . ARG A 1 123 ? 9.953 12.281 14.227 1 84.56 123 ARG A CA 1
ATOM 930 C C . ARG A 1 123 ? 8.734 11.93 15.078 1 84.56 123 ARG A C 1
ATOM 932 O O . ARG A 1 123 ? 7.785 12.711 15.164 1 84.56 123 ARG A O 1
ATOM 939 N N . VAL A 1 124 ? 8.68 10.688 15.438 1 81.19 124 VAL A N 1
ATOM 940 C CA . VAL A 1 124 ? 7.566 10.289 16.297 1 81.19 124 VAL A CA 1
ATOM 941 C C . VAL A 1 124 ? 7.988 10.391 17.766 1 81.19 124 VAL A C 1
ATOM 943 O O . VAL A 1 124 ? 8.906 9.688 18.203 1 81.19 124 VAL A O 1
ATOM 946 N N . PRO A 1 125 ? 7.512 11.383 18.328 1 74.69 125 PRO A N 1
ATOM 947 C CA . PRO A 1 125 ? 7.859 11.539 19.734 1 74.69 125 PRO A CA 1
ATOM 948 C C . PRO A 1 125 ? 7.574 10.289 20.562 1 74.69 125 PRO A C 1
ATOM 950 O O . PRO A 1 125 ? 6.652 9.531 20.25 1 74.69 125 PRO A O 1
ATOM 953 N N . ALA A 1 126 ? 8.617 9.953 21.5 1 61.47 126 ALA A N 1
ATOM 954 C CA . ALA A 1 126 ? 8.43 8.867 22.453 1 61.47 126 ALA A CA 1
ATOM 955 C C . ALA A 1 126 ? 7.188 9.094 23.297 1 61.47 126 ALA A C 1
ATOM 957 O O . ALA A 1 126 ? 6.797 10.234 23.562 1 61.47 126 ALA A O 1
ATOM 958 N N . MET B 1 1 ? 1.569 22.781 5.188 1 94.31 1 MET B N 1
ATOM 959 C CA . MET B 1 1 ? 0.424 22.312 4.414 1 94.31 1 MET B CA 1
ATOM 960 C C . MET B 1 1 ? -0.503 21.469 5.281 1 94.31 1 MET B C 1
ATOM 962 O O . MET B 1 1 ? -0.042 20.703 6.133 1 94.31 1 MET B O 1
ATOM 966 N N . LEU B 1 2 ? -1.846 21.688 4.992 1 98.06 2 LEU B N 1
ATOM 967 C CA . LEU B 1 2 ? -2.818 20.984 5.832 1 98.06 2 LEU B CA 1
ATOM 968 C C . LEU B 1 2 ? -3.416 19.797 5.102 1 98.06 2 LEU B C 1
ATOM 970 O O . LEU B 1 2 ? -3.336 19.703 3.873 1 98.06 2 LEU B O 1
ATOM 974 N N . VAL B 1 3 ? -4.039 18.859 5.832 1 98.38 3 VAL B N 1
ATOM 975 C CA . VAL B 1 3 ? -4.578 17.594 5.332 1 98.38 3 VAL B CA 1
ATOM 976 C C . VAL B 1 3 ? -5.641 17.875 4.273 1 98.38 3 VAL B C 1
ATOM 978 O O . VAL B 1 3 ? -5.645 17.25 3.209 1 98.38 3 VAL B O 1
ATOM 981 N N . HIS B 1 4 ? -6.504 18.875 4.469 1 97.5 4 HIS B N 1
ATOM 982 C CA . HIS B 1 4 ? -7.59 19.109 3.525 1 97.5 4 HIS B CA 1
ATOM 983 C C . HIS B 1 4 ? -7.059 19.578 2.176 1 97.5 4 HIS B C 1
ATOM 985 O O . HIS B 1 4 ? -7.762 19.5 1.165 1 97.5 4 HIS B O 1
ATOM 991 N N . GLU B 1 5 ? -5.859 20.031 2.088 1 97.62 5 GLU B N 1
ATOM 992 C CA . GLU B 1 5 ? -5.254 20.5 0.851 1 97.62 5 GLU B CA 1
ATOM 993 C C . GLU B 1 5 ? -4.652 19.359 0.049 1 97.62 5 GLU B C 1
ATOM 995 O O . GLU B 1 5 ? -4.359 19.5 -1.14 1 97.62 5 GLU B O 1
ATOM 1000 N N . ALA B 1 6 ? -4.41 18.188 0.709 1 97.62 6 ALA B N 1
ATOM 1001 C CA . ALA B 1 6 ? -3.66 17.094 0.08 1 97.62 6 ALA B CA 1
ATOM 1002 C C . ALA B 1 6 ? -4.527 15.852 -0.076 1 97.62 6 ALA B C 1
ATOM 1004 O O . ALA B 1 6 ? -4.234 14.984 -0.897 1 97.62 6 ALA B O 1
ATOM 1005 N N . MET B 1 7 ? -5.562 15.773 0.701 1 97.38 7 MET B N 1
ATOM 1006 C CA . MET B 1 7 ? -6.383 14.57 0.738 1 97.38 7 MET B CA 1
ATOM 1007 C C . MET B 1 7 ? -7.203 14.43 -0.541 1 97.38 7 MET B C 1
ATOM 1009 O O . MET B 1 7 ? -7.348 15.391 -1.298 1 97.38 7 MET B O 1
ATOM 1013 N N . SER B 1 8 ? -7.582 13.164 -0.781 1 95.56 8 SER B N 1
ATOM 1014 C CA . SER B 1 8 ? -8.578 12.938 -1.824 1 95.56 8 SER B CA 1
ATOM 1015 C C . SER B 1 8 ? -9.992 13.086 -1.277 1 95.56 8 SER B C 1
ATOM 1017 O O . SER B 1 8 ? -10.32 12.531 -0.226 1 95.56 8 SER B O 1
ATOM 1019 N N . ASN B 1 9 ? -10.836 13.766 -1.967 1 90.88 9 ASN B N 1
ATOM 1020 C CA . ASN B 1 9 ? -12.219 13.945 -1.55 1 90.88 9 ASN B CA 1
ATOM 1021 C C . ASN B 1 9 ? -13.133 12.891 -2.174 1 90.88 9 ASN B C 1
ATOM 1023 O O . ASN B 1 9 ? -14.273 12.711 -1.731 1 90.88 9 ASN B O 1
ATOM 1027 N N . ALA B 1 10 ? -12.68 12.227 -3.137 1 87.62 10 ALA B N 1
ATOM 1028 C CA . ALA B 1 10 ? -13.43 11.125 -3.74 1 87.62 10 ALA B CA 1
ATOM 1029 C C . ALA B 1 10 ? -13.219 9.828 -2.971 1 87.62 10 ALA B C 1
ATOM 1031 O O . ALA B 1 10 ? -12.406 8.992 -3.365 1 87.62 10 ALA B O 1
ATOM 1032 N N . VAL B 1 11 ? -14.07 9.711 -1.969 1 92.38 11 VAL B N 1
ATOM 1033 C CA . VAL B 1 11 ? -13.906 8.562 -1.078 1 92.38 11 VAL B CA 1
ATOM 1034 C C . VAL B 1 11 ? -14.656 7.355 -1.644 1 92.38 11 VAL B C 1
ATOM 1036 O O . VAL B 1 11 ? -15.859 7.426 -1.884 1 92.38 11 VAL B O 1
ATOM 1039 N N . LEU B 1 12 ? -13.984 6.309 -1.919 1 96.06 12 LEU B N 1
ATOM 1040 C CA . LEU B 1 12 ? -14.633 5.051 -2.283 1 96.06 12 LEU B CA 1
ATOM 1041 C C . LEU B 1 12 ? -15.297 4.41 -1.066 1 96.06 12 LEU B C 1
ATOM 1043 O O . LEU B 1 12 ? -14.656 4.25 -0.023 1 96.06 12 LEU B O 1
ATOM 1047 N N . GLN B 1 13 ? -16.531 4.152 -1.236 1 93.69 13 GLN B N 1
ATOM 1048 C CA . GLN B 1 13 ? -17.266 3.502 -0.159 1 93.69 13 GLN B CA 1
ATOM 1049 C C . GLN B 1 13 ? -17.734 2.113 -0.579 1 93.69 13 GLN B C 1
ATOM 1051 O O . GLN B 1 13 ? -18.172 1.919 -1.715 1 93.69 13 GLN B O 1
ATOM 1056 N N . VAL B 1 14 ? -17.609 1.168 0.361 1 94.12 14 VAL B N 1
ATOM 1057 C CA . VAL B 1 14 ? -18.172 -0.158 0.141 1 94.12 14 VAL B CA 1
ATOM 1058 C C . VAL B 1 14 ? -19.047 -0.554 1.335 1 94.12 14 VAL B C 1
ATOM 1060 O O . VAL B 1 14 ? -18.906 0.017 2.42 1 94.12 14 VAL B O 1
ATOM 1063 N N . GLY B 1 15 ? -19.969 -1.429 1.107 1 92 15 GLY B N 1
ATOM 1064 C CA . GLY B 1 15 ? -20.781 -1.971 2.193 1 92 15 GLY B CA 1
ATOM 1065 C C . GLY B 1 15 ? -20.125 -3.152 2.887 1 92 15 GLY B C 1
ATOM 1066 O O . GLY B 1 15 ? -19.234 -3.799 2.32 1 92 15 GLY B O 1
ATOM 1067 N N . PRO B 1 16 ? -20.562 -3.393 4.148 1 90.81 16 PRO B N 1
ATOM 1068 C CA . PRO B 1 16 ? -19.984 -4.523 4.887 1 90.81 16 PRO B CA 1
ATOM 1069 C C . PRO B 1 16 ? -20.219 -5.859 4.188 1 90.81 16 PRO B C 1
ATOM 1071 O O . PRO B 1 16 ? -19.453 -6.809 4.387 1 90.81 16 PRO B O 1
ATOM 1074 N N . GLY B 1 17 ? -21.188 -5.961 3.273 1 93.88 17 GLY B N 1
ATOM 1075 C CA . GLY B 1 17 ? -21.547 -7.211 2.633 1 93.88 17 GLY B CA 1
ATOM 1076 C C . GLY B 1 17 ? -20.828 -7.445 1.321 1 93.88 17 GLY B C 1
ATOM 1077 O O . GLY B 1 17 ? -20.906 -8.539 0.749 1 93.88 17 GLY B O 1
ATOM 1078 N N . HIS B 1 18 ? -20.141 -6.484 0.797 1 96.31 18 HIS B N 1
ATOM 1079 C CA . HIS B 1 18 ? -19.328 -6.711 -0.393 1 96.31 18 HIS B CA 1
ATOM 1080 C C . HIS B 1 18 ? -18.281 -7.793 -0.15 1 96.31 18 HIS B C 1
ATOM 1082 O O . HIS B 1 18 ? -17.688 -7.852 0.927 1 96.31 18 HIS B O 1
ATOM 1088 N N . THR B 1 19 ? -18.094 -8.633 -1.115 1 97.94 19 THR B N 1
ATOM 1089 C CA . THR B 1 19 ? -17 -9.602 -1.022 1 97.94 19 THR B CA 1
ATOM 1090 C C . THR B 1 19 ? -15.648 -8.914 -1.21 1 97.94 19 THR B C 1
ATOM 1092 O O . THR B 1 19 ? -15.586 -7.77 -1.661 1 97.94 19 THR B O 1
ATOM 1095 N N . LEU B 1 20 ? -14.641 -9.609 -0.875 1 98.06 20 LEU B N 1
ATOM 1096 C CA . LEU B 1 20 ? -13.305 -9.078 -1.086 1 98.06 20 LEU B CA 1
ATOM 1097 C C . LEU B 1 20 ? -13.047 -8.828 -2.568 1 98.06 20 LEU B C 1
ATOM 1099 O O . LEU B 1 20 ? -12.391 -7.848 -2.932 1 98.06 20 LEU B O 1
ATOM 1103 N N . ARG B 1 21 ? -13.562 -9.648 -3.404 1 98.56 21 ARG B N 1
ATOM 1104 C CA . ARG B 1 21 ? -13.391 -9.438 -4.84 1 98.56 21 ARG B CA 1
ATOM 1105 C C . ARG B 1 21 ? -14.102 -8.172 -5.297 1 98.56 21 ARG B C 1
ATOM 1107 O O . ARG B 1 21 ? -13.555 -7.395 -6.078 1 98.56 21 ARG B O 1
ATOM 1114 N N . GLN B 1 22 ? -15.32 -8.016 -4.816 1 98.38 22 GLN B N 1
ATOM 1115 C CA . GLN B 1 22 ? -16.047 -6.805 -5.18 1 98.38 22 GLN B CA 1
ATOM 1116 C C . GLN B 1 22 ? -15.32 -5.555 -4.703 1 98.38 22 GLN B C 1
ATOM 1118 O O . GLN B 1 22 ? -15.227 -4.566 -5.43 1 98.38 22 GLN B O 1
ATOM 1123 N N . ALA B 1 23 ? -14.852 -5.594 -3.482 1 97.81 23 ALA B N 1
ATOM 1124 C CA . ALA B 1 23 ? -14.078 -4.473 -2.959 1 97.81 23 ALA B CA 1
ATOM 1125 C C . ALA B 1 23 ? -12.828 -4.23 -3.803 1 97.81 23 ALA B C 1
ATOM 1127 O O . ALA B 1 23 ? -12.516 -3.09 -4.148 1 97.81 23 ALA B O 1
ATOM 1128 N N . ALA B 1 24 ? -12.109 -5.297 -4.176 1 98.44 24 ALA B N 1
ATOM 1129 C CA . ALA B 1 24 ? -10.906 -5.199 -4.996 1 98.44 24 ALA B CA 1
ATOM 1130 C C . ALA B 1 24 ? -11.227 -4.609 -6.367 1 98.44 24 ALA B C 1
ATOM 1132 O O . ALA B 1 24 ? -10.461 -3.799 -6.895 1 98.44 24 ALA B O 1
ATOM 1133 N N . GLU B 1 25 ? -12.367 -5.043 -6.926 1 98.75 25 GLU B N 1
ATOM 1134 C CA . GLU B 1 25 ? -12.797 -4.523 -8.219 1 98.75 25 GLU B CA 1
ATOM 1135 C C . GLU B 1 25 ? -13 -3.012 -8.164 1 98.75 25 GLU B C 1
ATOM 1137 O O . GLU B 1 25 ? -12.492 -2.281 -9.016 1 98.75 25 GLU B O 1
ATOM 1142 N N . LEU B 1 26 ? -13.664 -2.609 -7.195 1 98.38 26 LEU B N 1
ATOM 1143 C CA . LEU B 1 26 ? -13.953 -1.187 -7.059 1 98.38 26 LEU B CA 1
ATOM 1144 C C . LEU B 1 26 ? -12.68 -0.392 -6.793 1 98.38 26 LEU B C 1
ATOM 1146 O O . LEU B 1 26 ? -12.469 0.667 -7.387 1 98.38 26 LEU B O 1
ATOM 1150 N N . MET B 1 27 ? -11.812 -0.876 -5.922 1 97.88 27 MET B N 1
ATOM 1151 C CA . MET B 1 27 ? -10.547 -0.2 -5.629 1 97.88 27 MET B CA 1
ATOM 1152 C C . MET B 1 27 ? -9.664 -0.136 -6.871 1 97.88 27 MET B C 1
ATOM 1154 O O . MET B 1 27 ? -9.07 0.902 -7.16 1 97.88 27 MET B O 1
ATOM 1158 N N . SER B 1 28 ? -9.648 -1.251 -7.578 1 97.94 28 SER B N 1
ATOM 1159 C CA . SER B 1 28 ? -8.852 -1.304 -8.805 1 97.94 28 SER B CA 1
ATOM 1160 C C . SER B 1 28 ? -9.367 -0.302 -9.836 1 97.94 28 SER B C 1
ATOM 1162 O O . SER B 1 28 ? -8.578 0.429 -10.438 1 97.94 28 SER B O 1
ATOM 1164 N N . GLU B 1 29 ? -10.664 -0.242 -10.047 1 97.69 29 GLU B N 1
ATOM 1165 C CA . GLU B 1 29 ? -11.281 0.667 -11 1 97.69 29 GLU B CA 1
ATOM 1166 C C . GLU B 1 29 ? -10.977 2.123 -10.664 1 97.69 29 GLU B C 1
ATOM 1168 O O . GLU B 1 29 ? -10.75 2.939 -11.555 1 97.69 29 GLU B O 1
ATOM 1173 N N . ARG B 1 30 ? -10.93 2.387 -9.406 1 97.12 30 ARG B N 1
ATOM 1174 C CA . ARG B 1 30 ? -10.727 3.762 -8.961 1 97.12 30 ARG B CA 1
ATOM 1175 C C . ARG B 1 30 ? -9.25 4.047 -8.711 1 97.12 30 ARG B C 1
ATOM 1177 O O . ARG B 1 30 ? -8.883 5.18 -8.391 1 97.12 30 ARG B O 1
ATOM 1184 N N . LYS B 1 31 ? -8.391 3.074 -8.766 1 96 31 LYS B N 1
ATOM 1185 C CA . LYS B 1 31 ? -6.945 3.168 -8.594 1 96 31 LYS B CA 1
ATOM 1186 C C . LYS B 1 31 ? -6.59 3.668 -7.195 1 96 31 LYS B C 1
ATOM 1188 O O . LYS B 1 31 ? -5.75 4.559 -7.043 1 96 31 LYS B O 1
ATOM 1193 N N . VAL B 1 32 ? -7.293 3.092 -6.207 1 96.25 32 VAL B N 1
ATOM 1194 C CA . VAL B 1 32 ? -7.012 3.412 -4.812 1 96.25 32 VAL B CA 1
ATOM 1195 C C . VAL B 1 32 ? -6.754 2.127 -4.031 1 96.25 32 VAL B C 1
ATOM 1197 O O . VAL B 1 32 ? -7.227 1.054 -4.414 1 96.25 32 VAL B O 1
ATOM 1200 N N . GLY B 1 33 ? -6.008 2.262 -2.889 1 95.44 33 GLY B N 1
ATOM 1201 C CA . GLY B 1 33 ? -5.637 1.104 -2.09 1 95.44 33 GLY B CA 1
ATOM 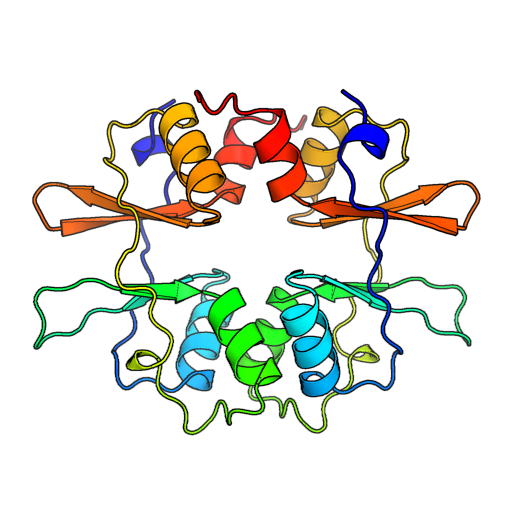1202 C C . GLY B 1 33 ? -6.473 0.952 -0.835 1 95.44 33 GLY B C 1
ATOM 1203 O O . GLY B 1 33 ? -6.125 0.18 0.061 1 95.44 33 GLY B O 1
ATOM 1204 N N . SER B 1 34 ? -7.559 1.765 -0.747 1 95.19 34 SER B N 1
ATOM 1205 C CA . SER B 1 34 ? -8.43 1.688 0.421 1 95.19 34 SER B CA 1
ATOM 1206 C C . SER B 1 34 ? -9.859 2.078 0.069 1 95.19 34 SER B C 1
ATOM 1208 O O . SER B 1 34 ? -10.094 2.754 -0.935 1 95.19 34 SER B O 1
ATOM 1210 N N . ALA B 1 35 ? -10.773 1.564 0.931 1 95.19 35 ALA B N 1
ATOM 1211 C CA . ALA B 1 35 ? -12.18 1.924 0.847 1 95.19 35 ALA B CA 1
ATOM 1212 C C . ALA B 1 35 ? -12.797 2.061 2.236 1 95.19 35 ALA B C 1
ATOM 1214 O O . ALA B 1 35 ? -12.5 1.268 3.135 1 95.19 35 ALA B O 1
ATOM 1215 N N . VAL B 1 36 ? -13.602 3.082 2.361 1 92.94 36 VAL B N 1
ATOM 1216 C CA . VAL B 1 36 ? -14.336 3.266 3.609 1 92.94 36 VAL B CA 1
ATOM 1217 C C . VAL B 1 36 ? -15.539 2.32 3.646 1 92.94 36 VAL B C 1
ATOM 1219 O O . VAL B 1 36 ? -16.25 2.178 2.654 1 92.94 36 VAL B O 1
ATOM 1222 N N . VAL B 1 37 ? -15.641 1.631 4.766 1 90.56 37 VAL B N 1
ATOM 1223 C CA . VAL B 1 37 ? -16.766 0.712 4.941 1 90.56 37 VAL B CA 1
ATOM 1224 C C . VAL B 1 37 ? -17.812 1.351 5.836 1 90.56 37 VAL B C 1
ATOM 1226 O O . VAL B 1 37 ? -17.547 1.65 7.004 1 90.56 37 VAL B O 1
ATOM 1229 N N . LEU B 1 38 ? -18.906 1.583 5.289 1 83.81 38 LEU B N 1
ATOM 1230 C CA . LEU B 1 38 ? -20.016 2.156 6.027 1 83.81 38 LEU B CA 1
ATOM 1231 C C . LEU B 1 38 ? -21.094 1.103 6.305 1 83.81 38 LEU B C 1
ATOM 1233 O O . LEU B 1 38 ? -21.516 0.398 5.391 1 83.81 38 LEU B O 1
ATOM 1237 N N . ASP B 1 39 ? -21.219 0.886 7.613 1 77.06 39 ASP B N 1
ATOM 1238 C CA . ASP B 1 39 ? -22.328 0.023 8.016 1 77.06 39 ASP B CA 1
ATOM 1239 C C . ASP B 1 39 ? -23.562 0.844 8.367 1 77.06 39 ASP B C 1
ATOM 1241 O O . ASP B 1 39 ? -23.578 1.561 9.367 1 77.06 39 ASP B O 1
ATOM 1245 N N . PRO B 1 40 ? -24.516 0.769 7.465 1 72 40 PRO B N 1
ATOM 1246 C CA . PRO B 1 40 ? -25.703 1.561 7.746 1 72 40 PRO B CA 1
ATOM 1247 C C . PRO B 1 40 ? -26.312 1.253 9.109 1 72 40 PRO B C 1
ATOM 1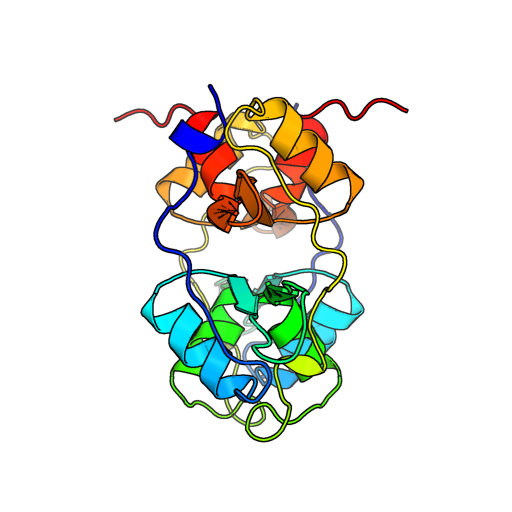249 O O . PRO B 1 40 ? -27 2.096 9.688 1 72 40 PRO B O 1
ATOM 1252 N N . ASP B 1 41 ? -26.078 0.059 9.602 1 73.69 41 ASP B N 1
ATOM 1253 C CA . ASP B 1 41 ? -26.703 -0.345 10.852 1 73.69 41 ASP B CA 1
ATOM 1254 C C . ASP B 1 41 ? -25.812 -0.041 12.047 1 73.69 41 ASP B C 1
ATOM 1256 O O . ASP B 1 41 ? -26.203 -0.237 13.195 1 73.69 41 ASP B O 1
ATOM 1260 N N . SER B 1 42 ? -24.641 0.344 11.648 1 67.62 42 SER B N 1
ATOM 1261 C CA . SER B 1 42 ? -23.703 0.627 12.727 1 67.62 42 SER B CA 1
ATOM 1262 C C . SER B 1 42 ? -23.266 2.084 12.703 1 67.62 42 SER B C 1
ATOM 1264 O O . SER B 1 42 ? -23.406 2.766 11.688 1 67.62 42 SER B O 1
ATOM 1266 N N . GLU B 1 43 ? -23.031 2.633 13.82 1 64.44 43 GLU B N 1
ATOM 1267 C CA . GLU B 1 43 ? -22.516 3.992 13.922 1 64.44 43 GLU B CA 1
ATOM 1268 C C . GLU B 1 43 ? -21.031 4.047 13.586 1 64.44 43 GLU B C 1
ATOM 1270 O O . GLU B 1 43 ? -20.453 5.129 13.484 1 64.44 43 GLU B O 1
ATOM 1275 N N . GLY B 1 44 ? -20.594 2.951 13.117 1 74.38 44 GLY B N 1
ATOM 1276 C CA . GLY B 1 44 ? -19.141 3.002 13.016 1 74.38 44 GLY B CA 1
ATOM 1277 C C . GLY B 1 44 ? -18.656 3.002 11.578 1 74.38 44 GLY B C 1
ATOM 1278 O O . GLY B 1 44 ? -19.438 2.752 10.648 1 74.38 44 GLY B O 1
ATOM 1279 N N . LEU B 1 45 ? -17.625 3.725 11.383 1 83 45 LEU B N 1
ATOM 1280 C CA . LEU B 1 45 ? -16.922 3.779 10.102 1 83 45 LEU B CA 1
ATOM 1281 C C . LEU B 1 45 ? -15.656 2.93 10.133 1 83 45 LEU B C 1
ATOM 1283 O O . LEU B 1 45 ? -14.93 2.932 11.133 1 83 45 LEU B O 1
ATOM 1287 N N . GLY B 1 46 ? -15.594 2.037 9.078 1 86.19 46 GLY B N 1
ATOM 1288 C CA . GLY B 1 46 ? -14.383 1.244 8.961 1 86.19 46 GLY B CA 1
ATOM 1289 C C . GLY B 1 46 ? -13.641 1.492 7.66 1 86.19 46 GLY B C 1
ATOM 1290 O O . GLY B 1 46 ? -14.062 2.307 6.84 1 86.19 46 GLY B O 1
ATOM 1291 N N . ILE B 1 47 ? -12.5 0.883 7.602 1 92.25 47 ILE B N 1
ATOM 1292 C CA . ILE B 1 47 ? -11.719 0.984 6.375 1 92.25 47 ILE B CA 1
ATOM 1293 C C . ILE B 1 47 ? -11.164 -0.387 6 1 92.25 47 ILE B C 1
ATOM 1295 O O . ILE B 1 47 ? -10.773 -1.163 6.879 1 92.25 47 ILE B O 1
ATOM 1299 N N . ILE B 1 48 ? -11.219 -0.727 4.727 1 94.12 48 ILE B N 1
ATOM 1300 C CA . ILE B 1 48 ? -10.539 -1.902 4.195 1 94.12 48 ILE B CA 1
ATOM 1301 C C . ILE B 1 48 ? -9.469 -1.471 3.191 1 94.12 48 ILE B C 1
ATOM 1303 O O . ILE B 1 48 ? -9.688 -0.546 2.404 1 94.12 48 ILE B O 1
ATOM 1307 N N . THR B 1 49 ? -8.305 -2.113 3.256 1 95.38 49 THR B N 1
ATOM 1308 C CA . THR B 1 49 ? -7.191 -1.709 2.404 1 95.38 49 THR B CA 1
ATOM 1309 C C . THR B 1 49 ? -6.723 -2.875 1.54 1 95.38 49 THR B C 1
ATOM 1311 O O . THR B 1 49 ? -7.141 -4.016 1.748 1 95.38 49 THR B O 1
ATOM 1314 N N . GLU B 1 50 ? -5.895 -2.529 0.599 1 96.44 50 GLU B N 1
ATOM 1315 C CA . GLU B 1 50 ? -5.258 -3.547 -0.232 1 96.44 50 GLU B CA 1
ATOM 1316 C C . GLU B 1 50 ? -4.469 -4.539 0.617 1 96.44 50 GLU B C 1
ATOM 1318 O O . GLU B 1 50 ? -4.375 -5.719 0.276 1 96.44 50 GLU B O 1
ATOM 1323 N N . ARG B 1 51 ? -3.936 -4.082 1.729 1 95.81 51 ARG B N 1
ATOM 1324 C CA . ARG B 1 51 ? -3.236 -4.988 2.635 1 95.81 51 ARG B CA 1
ATOM 1325 C C . ARG B 1 51 ? -4.203 -5.984 3.27 1 95.81 51 ARG B C 1
ATOM 1327 O O . ARG B 1 51 ? -3.861 -7.152 3.465 1 95.81 51 ARG B O 1
ATOM 1334 N N . ASP B 1 52 ? -5.332 -5.535 3.621 1 95.38 52 ASP B N 1
ATOM 1335 C CA . ASP B 1 52 ? -6.34 -6.43 4.184 1 95.38 52 ASP B CA 1
ATOM 1336 C C . ASP B 1 52 ? -6.711 -7.531 3.191 1 95.38 52 ASP B C 1
ATOM 1338 O O . ASP B 1 52 ? -6.848 -8.695 3.572 1 95.38 52 ASP B O 1
ATOM 1342 N N . VAL B 1 53 ? -6.859 -7.129 1.924 1 97.56 53 VAL B N 1
ATOM 1343 C CA . VAL B 1 53 ? -7.18 -8.086 0.875 1 97.56 53 VAL B CA 1
ATOM 1344 C C . VAL B 1 53 ? -6.031 -9.086 0.713 1 97.56 53 VAL B C 1
ATOM 1346 O O . VAL B 1 53 ? -6.254 -10.297 0.661 1 97.56 53 VAL B O 1
ATOM 1349 N N . LEU B 1 54 ? -4.836 -8.578 0.721 1 97.94 54 LEU B N 1
ATOM 1350 C CA . LEU B 1 54 ? -3.662 -9.438 0.613 1 97.94 54 LEU B CA 1
ATOM 1351 C C . LEU B 1 54 ? -3.609 -10.43 1.767 1 97.94 54 LEU B C 1
ATOM 1353 O O . LEU B 1 54 ? -3.389 -11.625 1.552 1 97.94 54 LEU B O 1
ATOM 1357 N N . ASN B 1 55 ? -3.805 -9.93 2.965 1 97.5 55 ASN B N 1
ATOM 1358 C CA . ASN B 1 55 ? -3.732 -10.773 4.152 1 97.5 55 ASN B CA 1
ATOM 1359 C C . ASN B 1 55 ? -4.805 -11.859 4.129 1 97.5 55 ASN B C 1
ATOM 1361 O O . ASN B 1 55 ? -4.547 -13 4.52 1 97.5 55 ASN B O 1
ATOM 1365 N N . ALA B 1 56 ? -5.953 -11.477 3.725 1 98 56 ALA B N 1
ATOM 1366 C CA . ALA B 1 56 ? -7.023 -12.469 3.633 1 98 56 ALA B CA 1
ATOM 1367 C C . ALA B 1 56 ? -6.652 -13.586 2.666 1 98 56 ALA B C 1
ATOM 1369 O O . ALA B 1 56 ? -6.832 -14.766 2.977 1 98 56 ALA B O 1
ATOM 1370 N N . LEU B 1 57 ? -6.164 -13.219 1.474 1 98 57 LEU B N 1
ATOM 1371 C CA . LEU B 1 57 ? -5.715 -14.227 0.513 1 98 57 LEU B CA 1
ATOM 1372 C C . LEU B 1 57 ? -4.625 -15.102 1.113 1 98 57 LEU B C 1
ATOM 1374 O O . LEU B 1 57 ? -4.641 -16.328 0.948 1 98 57 LEU B O 1
ATOM 1378 N N . GLY B 1 58 ? -3.699 -14.438 1.774 1 97.88 58 GLY B N 1
ATOM 1379 C CA . GLY B 1 58 ? -2.594 -15.156 2.389 1 97.88 58 GLY B CA 1
ATOM 1380 C C . GLY B 1 58 ? -3.045 -16.156 3.432 1 97.88 58 GLY B C 1
ATOM 1381 O O . GLY B 1 58 ? -2.355 -17.156 3.684 1 97.88 58 GLY B O 1
ATOM 1382 N N . ARG B 1 59 ? -4.16 -15.891 4.027 1 97.81 59 ARG B N 1
ATOM 1383 C CA . ARG B 1 59 ? -4.703 -16.781 5.043 1 97.81 59 ARG B CA 1
ATOM 1384 C C . ARG B 1 59 ? -5.547 -17.875 4.406 1 97.81 59 ARG B C 1
ATOM 1386 O O . ARG B 1 59 ? -6.195 -18.656 5.113 1 97.81 59 ARG B O 1
ATOM 1393 N N . GLY B 1 60 ? -5.617 -17.859 3.129 1 97.81 60 GLY B N 1
ATOM 1394 C CA . GLY B 1 60 ? -6.293 -18.922 2.402 1 97.81 60 GLY B CA 1
ATOM 1395 C C . GLY B 1 60 ? -7.777 -18.672 2.217 1 97.81 60 GLY B C 1
ATOM 1396 O O . GLY B 1 60 ? -8.523 -19.562 1.835 1 97.81 60 GLY B O 1
ATOM 1397 N N . LEU B 1 61 ? -8.211 -17.5 2.457 1 98.25 61 LEU B N 1
ATOM 1398 C CA . LEU B 1 61 ? -9.641 -17.203 2.363 1 98.25 61 LEU B CA 1
ATOM 1399 C C . LEU B 1 61 ? -10.055 -16.969 0.913 1 98.25 61 LEU B C 1
ATOM 1401 O O . LEU B 1 61 ? -9.219 -16.609 0.077 1 98.25 61 LEU B O 1
ATOM 1405 N N . ASP B 1 62 ? -11.328 -17.25 0.666 1 98.19 62 ASP B N 1
ATOM 1406 C CA . ASP B 1 62 ? -11.875 -17.125 -0.681 1 98.19 62 ASP B CA 1
ATOM 1407 C C . ASP B 1 62 ? -12.398 -15.703 -0.937 1 98.19 62 ASP B C 1
ATOM 1409 O O . ASP B 1 62 ? -13.391 -15.289 -0.342 1 98.19 62 ASP B O 1
ATOM 1413 N N . PRO B 1 63 ? -11.797 -14.992 -1.955 1 98.25 63 PRO B N 1
ATOM 1414 C CA . PRO B 1 63 ? -12.211 -13.602 -2.17 1 98.25 63 PRO B CA 1
ATOM 1415 C C . PRO B 1 63 ? -13.633 -13.484 -2.707 1 98.25 63 PRO B C 1
ATOM 1417 O O . PRO B 1 63 ? -14.227 -12.398 -2.668 1 98.25 63 PRO B O 1
ATOM 1420 N N . ASP B 1 64 ? -14.211 -14.523 -3.209 1 98.25 64 ASP B N 1
ATOM 1421 C CA . ASP B 1 64 ? -15.547 -14.477 -3.799 1 98.25 64 ASP B CA 1
ATOM 1422 C C . ASP B 1 64 ? -16.625 -14.602 -2.725 1 98.25 64 ASP B C 1
ATOM 1424 O O . ASP B 1 64 ? -17.797 -14.273 -2.967 1 98.25 64 ASP B O 1
ATOM 1428 N N . THR B 1 65 ? -16.219 -15.102 -1.485 1 98.12 65 THR B N 1
ATOM 1429 C CA . THR B 1 65 ? -17.234 -15.352 -0.463 1 98.12 65 THR B CA 1
ATOM 1430 C C . THR B 1 65 ? -16.953 -14.523 0.788 1 98.12 65 THR B C 1
ATOM 1432 O O . THR B 1 65 ? -17.875 -14.156 1.519 1 98.12 65 THR B O 1
ATOM 1435 N N . GLU B 1 66 ? -15.688 -14.242 1.069 1 97.5 66 GLU B N 1
ATOM 1436 C CA . GLU B 1 66 ? -15.344 -13.453 2.246 1 97.5 66 GLU B CA 1
ATOM 1437 C C . GLU B 1 66 ? -15.852 -12.016 2.121 1 97.5 66 GLU B C 1
ATOM 1439 O O . GLU B 1 66 ? -15.695 -11.383 1.076 1 97.5 66 GLU B O 1
ATOM 1444 N N . GLN B 1 67 ? -16.391 -11.555 3.229 1 96.06 67 GLN B N 1
ATOM 1445 C CA . GLN B 1 67 ? -17 -1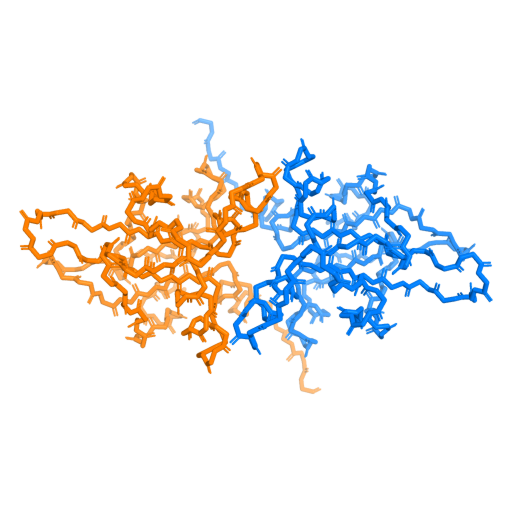0.227 3.195 1 96.06 67 GLN B CA 1
ATOM 1446 C C . GLN B 1 67 ? -16.078 -9.18 3.803 1 96.06 67 GLN B C 1
ATOM 1448 O O . GLN B 1 67 ? -15.297 -9.477 4.707 1 96.06 67 GLN B O 1
ATOM 1453 N N . ALA B 1 68 ? -16.188 -7.965 3.32 1 94 68 ALA B N 1
ATOM 1454 C CA . ALA B 1 68 ? -15.406 -6.832 3.799 1 94 68 ALA B CA 1
ATOM 1455 C C . ALA B 1 68 ? -15.531 -6.672 5.312 1 94 68 ALA B C 1
ATOM 1457 O O . ALA B 1 68 ? -14.555 -6.371 5.996 1 94 68 ALA B O 1
ATOM 1458 N N . ALA B 1 69 ? -16.672 -6.926 5.859 1 89.31 69 ALA B N 1
ATOM 1459 C CA . ALA B 1 69 ? -16.969 -6.742 7.277 1 89.31 69 ALA B CA 1
ATOM 1460 C C . ALA B 1 69 ? -16.016 -7.559 8.148 1 89.31 69 ALA B C 1
ATOM 1462 O O . ALA B 1 69 ? -15.742 -7.188 9.297 1 89.31 69 ALA B O 1
ATOM 1463 N N . GLU B 1 70 ? -15.469 -8.586 7.672 1 90.81 70 GLU B N 1
ATOM 1464 C CA . GLU B 1 70 ? -14.617 -9.492 8.438 1 90.81 70 GLU B CA 1
ATOM 1465 C C . GLU B 1 70 ? -13.164 -9.023 8.43 1 90.81 70 GLU B C 1
ATOM 1467 O O . GLU B 1 70 ? -12.32 -9.602 9.117 1 90.81 70 GLU B O 1
ATOM 1472 N N . HIS B 1 71 ? -12.867 -8.016 7.656 1 89.5 71 HIS B N 1
ATOM 1473 C CA . HIS B 1 71 ? -11.492 -7.59 7.453 1 89.5 71 HIS B CA 1
ATOM 1474 C C . HIS B 1 71 ? -11.344 -6.082 7.652 1 89.5 71 HIS B C 1
ATOM 1476 O O . HIS B 1 71 ? -10.398 -5.473 7.148 1 89.5 71 HIS B O 1
ATOM 1482 N N . ILE B 1 72 ? -12.242 -5.492 8.367 1 81.56 72 ILE B N 1
ATOM 1483 C CA . ILE B 1 72 ? -12.273 -4.051 8.594 1 81.56 72 ILE B CA 1
ATOM 1484 C C . ILE B 1 72 ? -11.406 -3.703 9.805 1 81.56 72 ILE B C 1
ATOM 1486 O O . ILE B 1 72 ? -11.43 -4.41 10.812 1 81.56 72 ILE B O 1
ATOM 1490 N N . THR B 1 73 ? -10.562 -2.793 9.523 1 74.06 73 THR B N 1
ATOM 1491 C CA . THR B 1 73 ? -9.969 -2.148 10.688 1 74.06 73 THR B CA 1
ATOM 1492 C C . THR B 1 73 ? -10.898 -1.075 11.242 1 74.06 73 THR B C 1
ATOM 1494 O O . THR B 1 73 ? -11.172 -0.073 10.578 1 74.06 73 THR B O 1
ATOM 1497 N N . TRP B 1 74 ? -11.469 -1.348 12.391 1 65.12 74 TRP B N 1
ATOM 1498 C CA . TRP B 1 74 ? -12.469 -0.463 12.984 1 65.12 74 TRP B CA 1
ATOM 1499 C C . TRP B 1 74 ? -11.797 0.677 13.75 1 65.12 74 TRP B C 1
ATOM 1501 O O . TRP B 1 74 ? -12.398 1.737 13.945 1 65.12 74 TRP B O 1
ATOM 1511 N N . ASP B 1 75 ? -10.703 0.434 14.234 1 61.78 75 ASP B N 1
ATOM 1512 C CA . ASP B 1 75 ? -10 1.477 14.977 1 61.78 75 ASP B CA 1
ATOM 1513 C C . ASP B 1 75 ? -9.148 2.334 14.039 1 61.78 75 ASP B C 1
ATOM 1515 O O . ASP B 1 75 ? -7.953 2.521 14.281 1 61.78 75 ASP B O 1
ATOM 1519 N N . VAL B 1 76 ? -9.883 2.742 12.961 1 63.41 76 VAL B N 1
ATOM 1520 C CA . VAL B 1 76 ? -9.164 3.564 12 1 63.41 76 VAL B CA 1
ATOM 1521 C C . VAL B 1 76 ? -8.812 4.91 12.625 1 63.41 76 VAL B C 1
ATOM 1523 O O . VAL B 1 76 ? -9.578 5.445 13.43 1 63.41 76 VAL B O 1
ATOM 1526 N N . VAL B 1 77 ? -7.594 5.246 12.641 1 71.94 77 VAL B N 1
ATOM 1527 C CA . VAL B 1 77 ? -7.219 6.586 13.086 1 71.94 77 VAL B CA 1
ATOM 1528 C C . VAL B 1 77 ? -7.777 7.625 12.117 1 71.94 77 VAL B C 1
ATOM 1530 O O . VAL B 1 77 ? -7.629 7.496 10.898 1 71.94 77 VAL B O 1
ATOM 1533 N N . TYR B 1 78 ? -8.523 8.492 12.633 1 87.88 78 TYR B N 1
ATOM 1534 C CA . TYR B 1 78 ? -9.125 9.625 11.938 1 87.88 78 TYR B CA 1
ATOM 1535 C C . TYR B 1 78 ? -8.219 10.844 12 1 87.88 78 TYR B C 1
ATOM 1537 O O . TYR B 1 78 ? -7.516 11.055 12.984 1 87.88 78 TYR B O 1
ATOM 1545 N N . ALA B 1 79 ? -8.148 11.453 10.891 1 95.44 79 ALA B N 1
ATOM 1546 C CA . ALA B 1 79 ? -7.469 12.75 10.859 1 95.44 79 ALA B CA 1
ATOM 1547 C C . ALA B 1 79 ? -8.469 13.891 10.75 1 95.44 79 ALA B C 1
ATOM 1549 O O . ALA B 1 79 ? -9.547 13.727 10.172 1 95.44 79 ALA B O 1
ATOM 1550 N N . ALA B 1 80 ? -8.156 15.008 11.344 1 96.88 80 ALA B N 1
ATOM 1551 C CA . ALA B 1 80 ? -8.906 16.234 11.07 1 96.88 80 ALA B CA 1
ATOM 1552 C C . ALA B 1 80 ? -8.391 16.922 9.812 1 96.88 80 ALA B C 1
ATOM 1554 O O . ALA B 1 80 ? -7.199 16.859 9.5 1 96.88 80 ALA B O 1
ATOM 1555 N N . PRO B 1 81 ? -9.352 17.594 9.062 1 97.44 81 PRO B N 1
ATOM 1556 C CA . PRO B 1 81 ? -8.906 18.312 7.863 1 97.44 81 PRO B CA 1
ATOM 1557 C C . PRO B 1 81 ? -7.898 19.406 8.18 1 97.44 81 PRO B C 1
ATOM 1559 O O . PRO B 1 81 ? -7.129 19.812 7.301 1 97.44 81 PRO B O 1
ATOM 1562 N N . THR B 1 82 ? -7.816 19.828 9.453 1 98.12 82 THR B N 1
ATOM 1563 C CA . THR B 1 82 ? -6.977 20.953 9.836 1 98.12 82 THR B CA 1
ATOM 1564 C C . THR B 1 82 ? -5.621 20.469 10.344 1 98.12 82 THR B C 1
ATOM 1566 O O . THR B 1 82 ? -4.754 21.281 10.672 1 98.12 82 THR B O 1
ATOM 1569 N N . TRP B 1 83 ? -5.473 19.141 10.477 1 97.69 83 TRP B N 1
ATOM 1570 C CA . TRP B 1 83 ? -4.152 18.625 10.82 1 97.69 83 TRP B CA 1
ATOM 1571 C C . TRP B 1 83 ? -3.113 19.062 9.797 1 97.69 83 TRP B C 1
ATOM 1573 O O . TRP B 1 83 ? -3.436 19.266 8.617 1 97.69 83 TRP B O 1
ATOM 1583 N N . THR B 1 84 ? -1.845 19.25 10.234 1 97.88 84 THR B N 1
ATOM 1584 C CA . THR B 1 84 ? -0.74 19.359 9.289 1 97.88 84 THR B CA 1
ATOM 1585 C C . THR B 1 84 ? -0.407 18 8.68 1 97.88 84 THR B C 1
ATOM 1587 O O . THR B 1 84 ? -0.776 16.969 9.227 1 97.88 84 THR B O 1
ATOM 1590 N N . LEU B 1 85 ? 0.291 18.031 7.551 1 97.62 85 LEU B N 1
ATOM 1591 C CA . LEU B 1 85 ? 0.741 16.781 6.949 1 97.62 85 LEU B CA 1
ATOM 1592 C C . LEU B 1 85 ? 1.702 16.047 7.879 1 97.62 85 LEU B C 1
ATOM 1594 O O . LEU B 1 85 ? 1.726 14.812 7.906 1 97.62 85 LEU B O 1
ATOM 1598 N N . GLU B 1 86 ? 2.441 16.812 8.633 1 97 86 GLU B N 1
ATOM 1599 C CA . GLU B 1 86 ? 3.342 16.203 9.609 1 97 86 GLU B CA 1
ATOM 1600 C C . GLU B 1 86 ? 2.562 15.43 10.664 1 97 86 GLU B C 1
ATOM 1602 O O . GLU B 1 86 ? 2.939 14.312 11.031 1 97 86 GLU B O 1
ATOM 1607 N N . GLU B 1 87 ? 1.531 16.016 11.164 1 96.06 87 GLU B N 1
ATOM 1608 C CA . GLU B 1 87 ? 0.694 15.336 12.148 1 96.06 87 GLU B CA 1
ATOM 1609 C C . GLU B 1 87 ? 0.105 14.055 11.578 1 96.06 87 GLU B C 1
ATOM 1611 O O . GLU B 1 87 ? 0.086 13.016 12.25 1 96.06 87 GLU B O 1
ATOM 1616 N N . ALA B 1 88 ? -0.389 14.125 10.375 1 96.88 88 ALA B N 1
ATOM 1617 C CA . ALA B 1 88 ? -0.931 12.945 9.711 1 96.88 88 ALA B CA 1
ATOM 1618 C C . ALA B 1 88 ? 0.138 11.867 9.547 1 96.88 88 ALA B C 1
ATOM 1620 O O . ALA B 1 88 ? -0.104 10.695 9.844 1 96.88 88 ALA B O 1
ATOM 1621 N N . ALA B 1 89 ? 1.315 12.289 9.117 1 96.81 89 ALA B N 1
ATOM 1622 C CA . ALA B 1 89 ? 2.42 11.352 8.922 1 96.81 89 ALA B CA 1
ATOM 1623 C C . ALA B 1 89 ? 2.811 10.688 10.242 1 96.81 89 ALA B C 1
ATOM 1625 O O . ALA B 1 89 ? 3.064 9.477 10.281 1 96.81 89 ALA B O 1
ATOM 1626 N N . GLN B 1 90 ? 2.814 11.469 11.32 1 96.12 90 GLN B N 1
ATOM 1627 C CA . GLN B 1 90 ? 3.137 10.93 12.633 1 96.12 90 GLN B CA 1
ATOM 1628 C C . GLN B 1 90 ? 2.121 9.867 13.055 1 96.12 90 GLN B C 1
ATOM 1630 O O . GLN B 1 90 ? 2.492 8.82 13.586 1 96.12 90 GLN B O 1
ATOM 1635 N N . ALA B 1 91 ? 0.878 10.133 12.859 1 94.31 91 ALA B N 1
ATOM 1636 C CA . ALA B 1 91 ? -0.174 9.172 13.195 1 94.31 91 ALA B CA 1
ATOM 1637 C C . ALA B 1 91 ? -0.02 7.887 12.398 1 94.31 91 ALA B C 1
ATOM 1639 O O . ALA B 1 91 ? -0.186 6.789 12.938 1 94.31 91 ALA B O 1
ATOM 1640 N N . MET B 1 92 ? 0.329 8 11.102 1 95 92 MET B N 1
ATOM 1641 C CA . MET B 1 92 ? 0.515 6.832 10.242 1 95 92 MET B CA 1
ATOM 1642 C C . MET B 1 92 ? 1.688 5.984 10.727 1 95 92 MET B C 1
ATOM 1644 O O . MET B 1 92 ? 1.581 4.762 10.82 1 95 92 MET B O 1
ATOM 1648 N N . VAL B 1 93 ? 2.727 6.664 11.039 1 94.69 93 VAL B N 1
ATOM 1649 C CA . VAL B 1 93 ? 3.926 5.953 11.477 1 94.69 93 VAL B CA 1
ATOM 1650 C C . VAL B 1 93 ? 3.66 5.266 12.812 1 94.69 93 VAL B C 1
ATOM 1652 O O . VAL B 1 93 ? 3.979 4.086 12.977 1 94.69 93 VAL B O 1
ATOM 1655 N N . ARG B 1 94 ? 3.041 5.922 13.727 1 91.62 94 ARG B N 1
ATOM 1656 C CA . ARG B 1 94 ? 2.764 5.383 15.055 1 91.62 94 ARG B CA 1
ATOM 1657 C C . ARG B 1 94 ? 1.817 4.191 14.977 1 91.62 94 ARG B C 1
ATOM 1659 O O . ARG B 1 94 ? 2.029 3.178 15.648 1 91.62 94 ARG B O 1
ATOM 1666 N N . GLY B 1 95 ? 0.884 4.281 14.195 1 89.69 95 GLY B N 1
ATOM 1667 C CA . GLY B 1 95 ? -0.146 3.258 14.125 1 89.69 95 GLY B CA 1
ATOM 1668 C C . GLY B 1 95 ? 0.153 2.178 13.102 1 89.69 95 GLY B C 1
ATOM 1669 O O . GLY B 1 95 ? -0.511 1.141 13.078 1 89.69 95 GLY B O 1
ATOM 1670 N N . GLY B 1 96 ? 1.148 2.512 12.172 1 90.5 96 GLY B N 1
ATOM 1671 C CA . GLY B 1 96 ? 1.442 1.585 11.086 1 90.5 96 GLY B CA 1
ATOM 1672 C C . GLY B 1 96 ? 0.415 1.624 9.977 1 90.5 96 GLY B C 1
ATOM 1673 O O . GLY B 1 96 ? 0.102 0.594 9.375 1 90.5 96 GLY B O 1
ATOM 1674 N N . PHE B 1 97 ? -0.193 2.781 9.781 1 91.5 97 PHE B N 1
ATOM 1675 C CA . PHE B 1 97 ? -1.219 2.953 8.758 1 91.5 97 PHE B CA 1
ATOM 1676 C C . PHE B 1 97 ? -0.655 3.676 7.539 1 91.5 97 PHE B C 1
ATOM 1678 O O . PHE B 1 97 ? 0.233 4.52 7.668 1 91.5 97 PHE B O 1
ATOM 1685 N N . ARG B 1 98 ? -1.245 3.398 6.387 1 94.75 98 ARG B N 1
ATOM 1686 C CA . ARG B 1 98 ? -0.855 4.109 5.172 1 94.75 98 ARG B CA 1
ATOM 1687 C C . ARG B 1 98 ? -1.942 5.082 4.734 1 94.75 98 ARG B C 1
ATOM 1689 O O . ARG B 1 98 ? -1.732 5.887 3.824 1 94.75 98 ARG B O 1
ATOM 1696 N N . HIS B 1 99 ? -3.072 4.926 5.422 1 95.06 99 HIS B N 1
ATOM 1697 C CA . HIS B 1 99 ? -4.223 5.77 5.129 1 95.06 99 HIS B CA 1
ATOM 1698 C C . HIS B 1 99 ? -4.879 6.27 6.414 1 95.06 99 HIS B C 1
ATOM 1700 O O . HIS B 1 99 ? -4.93 5.547 7.41 1 95.06 99 HIS B O 1
ATOM 1706 N N . LEU B 1 100 ? -5.367 7.453 6.332 1 95.19 100 LEU B N 1
ATOM 1707 C CA . LEU B 1 100 ? -6.254 8 7.352 1 95.19 100 LEU B CA 1
ATOM 1708 C C . LEU B 1 100 ? -7.555 8.5 6.734 1 95.19 100 LEU B C 1
ATOM 1710 O O . LEU B 1 100 ? -7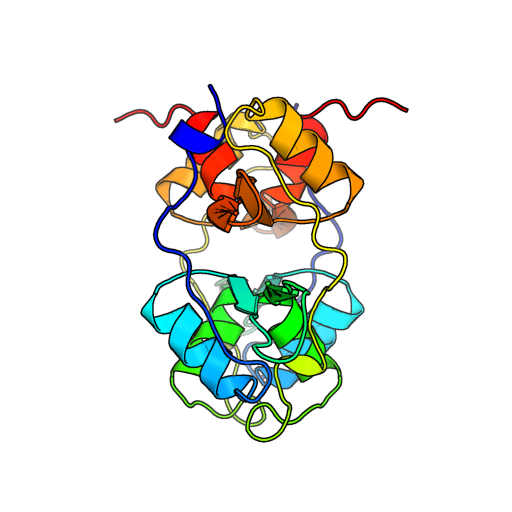.543 9.109 5.656 1 95.19 100 LEU B O 1
ATOM 1714 N N . VAL B 1 101 ? -8.625 8.172 7.426 1 94.69 101 VAL B N 1
ATOM 1715 C CA . VAL B 1 101 ? -9.906 8.758 7.047 1 94.69 101 VAL B CA 1
ATOM 1716 C C . VAL B 1 101 ? -10.031 10.148 7.656 1 94.69 101 VAL B C 1
ATOM 1718 O O . VAL B 1 101 ? -9.781 10.336 8.852 1 94.69 101 VAL B O 1
ATOM 1721 N N . VAL B 1 102 ? -10.367 11.086 6.812 1 96.31 102 VAL B N 1
ATOM 1722 C CA . VAL B 1 102 ? -10.484 12.461 7.273 1 96.31 102 VAL B CA 1
ATOM 1723 C C . VAL B 1 102 ? -11.938 12.766 7.637 1 96.31 102 VAL B C 1
ATOM 1725 O O . VAL B 1 102 ? -12.828 12.648 6.793 1 96.31 102 VAL B O 1
ATOM 1728 N N . MET B 1 103 ? -12.055 13.148 8.875 1 93.75 103 MET B N 1
ATOM 1729 C CA . MET B 1 103 ? -13.398 13.375 9.406 1 93.75 103 MET B CA 1
ATOM 1730 C C . MET B 1 103 ? -13.57 14.82 9.867 1 93.75 103 MET B C 1
ATOM 1732 O O . MET B 1 103 ? -12.633 15.414 10.406 1 93.75 103 MET B O 1
ATOM 1736 N N . GLU B 1 104 ? -14.734 15.305 9.609 1 93.81 104 GLU B N 1
ATOM 1737 C CA . GLU B 1 104 ? -15.141 16.594 10.156 1 93.81 104 GLU B CA 1
ATOM 1738 C C . GLU B 1 104 ? -16.609 16.578 10.555 1 93.81 104 GLU B C 1
ATOM 1740 O O . GLU B 1 104 ? -17.484 16.234 9.742 1 93.81 104 GLU B O 1
ATOM 1745 N N . SER B 1 105 ? -16.906 16.938 11.836 1 92.56 105 SER B N 1
ATOM 1746 C CA . SER B 1 105 ? -18.281 17.047 12.344 1 92.56 105 SER B CA 1
ATOM 1747 C C . SER B 1 105 ? -19.047 15.75 12.102 1 92.56 105 SER B C 1
ATOM 1749 O O . SER B 1 105 ? -20.188 15.781 11.617 1 92.56 105 SER B O 1
ATOM 1751 N N . GLY B 1 106 ? -18.359 14.602 12.219 1 85.44 106 GLY B N 1
ATOM 1752 C CA . GLY B 1 106 ? -19 13.297 12.164 1 85.44 106 GLY B CA 1
ATOM 1753 C C . GLY B 1 106 ? -19.188 12.789 10.742 1 85.44 106 GLY B C 1
ATOM 1754 O O . GLY B 1 106 ? -19.766 11.727 10.531 1 85.44 106 GLY B O 1
ATOM 1755 N N . GLU B 1 107 ? -18.656 13.547 9.82 1 89 107 GLU B N 1
ATOM 1756 C CA . GLU B 1 107 ? -18.781 13.156 8.422 1 89 107 GLU B CA 1
ATOM 1757 C C . GLU B 1 107 ? -17.422 12.891 7.789 1 89 107 GLU B C 1
ATOM 1759 O O . GLU B 1 107 ? -16.438 13.547 8.125 1 89 107 GLU B O 1
ATOM 1764 N N . VAL B 1 108 ? -17.484 11.961 6.855 1 91.62 108 VAL B N 1
ATOM 1765 C CA . VAL B 1 108 ? -16.266 11.68 6.098 1 91.62 108 VAL B CA 1
ATOM 1766 C C . VAL B 1 108 ? -16.031 12.789 5.082 1 91.62 108 VAL B C 1
ATOM 1768 O O . VAL B 1 108 ? -16.891 13.078 4.25 1 91.62 108 VAL B O 1
ATOM 1771 N N . GLN B 1 109 ? -14.812 13.359 5.141 1 95.19 109 GLN B N 1
ATOM 1772 C CA . GLN B 1 109 ? -14.461 14.438 4.219 1 95.19 109 GLN B CA 1
ATOM 1773 C C . GLN B 1 109 ? -13.531 13.938 3.115 1 95.19 109 GLN B C 1
ATOM 1775 O O . GLN B 1 109 ? -13.453 14.547 2.045 1 95.19 109 GLN B O 1
ATOM 1780 N N . GLY B 1 110 ? -12.797 12.891 3.428 1 96 110 GLY B N 1
ATOM 1781 C CA . GLY B 1 110 ? -11.828 12.375 2.475 1 96 110 GLY B CA 1
ATOM 1782 C C . GLY B 1 110 ? -10.953 11.281 3.051 1 96 110 GLY B C 1
ATOM 1783 O O . GLY B 1 110 ? -11.273 10.695 4.086 1 96 110 GLY B O 1
ATOM 1784 N N . VAL B 1 111 ? -9.984 10.922 2.324 1 96.62 111 VAL B N 1
ATOM 1785 C CA . VAL B 1 111 ? -8.93 10 2.742 1 96.62 111 VAL B CA 1
ATOM 1786 C C . VAL B 1 111 ? -7.562 10.57 2.365 1 96.62 111 VAL B C 1
ATOM 1788 O O . VAL B 1 111 ? -7.395 11.125 1.28 1 96.62 111 VAL B O 1
ATOM 1791 N N . ILE B 1 112 ? -6.613 10.477 3.271 1 97.25 112 ILE B N 1
ATOM 1792 C CA . ILE B 1 112 ? -5.246 10.875 2.951 1 97.25 112 ILE B CA 1
ATOM 1793 C C . ILE B 1 112 ? -4.312 9.672 3.102 1 97.25 112 ILE B C 1
ATOM 1795 O O . ILE B 1 112 ? -4.402 8.93 4.082 1 97.25 112 ILE B O 1
ATOM 1799 N N . SER B 1 113 ? -3.484 9.523 2.084 1 96.94 113 SER B N 1
ATOM 1800 C CA . SER B 1 113 ? -2.561 8.391 2.061 1 96.94 113 SER B CA 1
ATOM 1801 C C . SER B 1 113 ? -1.115 8.859 2.193 1 96.94 113 SER B C 1
ATOM 1803 O O . SER B 1 113 ? -0.822 10.047 2.051 1 96.94 113 SER B O 1
ATOM 1805 N N . VAL B 1 114 ? -0.256 7.93 2.467 1 96.56 114 VAL B N 1
ATOM 1806 C CA . VAL B 1 114 ? 1.177 8.195 2.514 1 96.56 114 VAL B CA 1
ATOM 1807 C C . VAL B 1 114 ? 1.643 8.758 1.169 1 96.56 114 VAL B C 1
ATOM 1809 O O . VAL B 1 114 ? 2.535 9.602 1.118 1 96.56 114 VAL B O 1
ATOM 1812 N N . ARG B 1 115 ? 1.048 8.312 0.119 1 95.88 115 ARG B N 1
ATOM 1813 C CA . ARG B 1 115 ? 1.418 8.812 -1.201 1 95.88 115 ARG B CA 1
ATOM 1814 C C . ARG B 1 115 ? 1.054 10.289 -1.351 1 95.88 115 ARG B C 1
ATOM 1816 O O . ARG B 1 115 ? 1.809 11.062 -1.941 1 95.88 115 ARG B O 1
ATOM 1823 N N . ASP B 1 116 ? -0.078 10.633 -0.881 1 96.5 116 ASP B N 1
ATOM 1824 C CA . ASP B 1 116 ? -0.47 12.039 -0.911 1 96.5 116 ASP B CA 1
ATOM 1825 C C . ASP B 1 116 ? 0.559 12.914 -0.195 1 96.5 116 ASP B C 1
ATOM 1827 O O . ASP B 1 116 ? 0.928 13.984 -0.691 1 96.5 116 ASP B O 1
ATOM 1831 N N . ILE B 1 117 ? 0.953 12.406 1.004 1 97.31 117 ILE B N 1
ATOM 1832 C CA . ILE B 1 117 ? 1.9 13.164 1.813 1 97.31 117 ILE B CA 1
ATOM 1833 C C . ILE B 1 117 ? 3.234 13.273 1.078 1 97.31 117 ILE B C 1
ATOM 1835 O O . ILE B 1 117 ? 3.805 14.367 0.977 1 97.31 117 ILE B O 1
ATOM 1839 N N . LEU B 1 118 ? 3.695 12.172 0.554 1 97 118 LEU B N 1
ATOM 1840 C CA . LEU B 1 118 ? 4.977 12.164 -0.142 1 97 118 LEU B CA 1
ATOM 1841 C C . LEU B 1 118 ? 4.949 13.102 -1.345 1 97 118 LEU B C 1
ATOM 1843 O O . LEU B 1 118 ? 5.914 13.828 -1.598 1 97 118 LEU B O 1
ATOM 1847 N N . ARG B 1 119 ? 3.883 13.102 -2.078 1 95.75 119 ARG B N 1
ATOM 1848 C CA . ARG B 1 119 ? 3.73 13.953 -3.252 1 95.75 119 ARG B CA 1
ATOM 1849 C C . ARG B 1 119 ? 3.854 15.43 -2.879 1 95.75 119 ARG B C 1
ATOM 1851 O O . ARG B 1 119 ? 4.375 16.234 -3.656 1 95.75 119 ARG B O 1
ATOM 1858 N N . CYS B 1 120 ? 3.416 15.781 -1.737 1 96.19 120 CYS B N 1
ATOM 1859 C CA . CYS B 1 120 ? 3.451 17.172 -1.287 1 96.19 120 CYS B CA 1
ATOM 1860 C C . CYS B 1 120 ? 4.836 17.531 -0.761 1 96.19 120 CYS B C 1
ATOM 1862 O O . CYS B 1 120 ? 5.262 18.688 -0.875 1 96.19 120 CYS B O 1
ATOM 1864 N N . TRP B 1 121 ? 5.469 16.547 -0.174 1 95.5 121 TRP B N 1
ATOM 1865 C CA . TRP B 1 121 ? 6.73 16.844 0.497 1 95.5 121 TRP B CA 1
ATOM 1866 C C . TRP B 1 121 ? 7.887 16.828 -0.495 1 95.5 121 TRP B C 1
ATOM 1868 O O . TRP B 1 121 ? 8.93 17.453 -0.25 1 95.5 121 TRP B O 1
ATOM 1878 N N . VAL B 1 122 ? 7.727 16.094 -1.534 1 94.75 122 VAL B N 1
ATOM 1879 C CA . VAL B 1 122 ? 8.844 15.898 -2.449 1 94.75 122 VAL B CA 1
ATOM 1880 C C . VAL B 1 122 ? 8.664 16.781 -3.686 1 94.75 122 VAL B C 1
ATOM 1882 O O . VAL B 1 122 ? 7.59 16.781 -4.297 1 94.75 122 VAL B O 1
ATOM 1885 N N . ARG B 1 123 ? 9.617 17.578 -3.973 1 84.75 123 ARG B N 1
ATOM 1886 C CA . ARG B 1 123 ? 9.633 18.406 -5.18 1 84.75 123 ARG B CA 1
ATOM 1887 C C . ARG B 1 123 ? 10.148 17.609 -6.375 1 84.75 123 ARG B C 1
ATOM 1889 O O . ARG B 1 123 ? 11.281 17.109 -6.355 1 84.75 123 ARG B O 1
ATOM 1896 N N . VAL B 1 124 ? 9.219 17.266 -7.227 1 80.5 124 VAL B N 1
ATOM 1897 C CA . VAL B 1 124 ? 9.656 16.547 -8.414 1 80.5 124 VAL B CA 1
ATOM 1898 C C . VAL B 1 124 ? 9.922 17.531 -9.547 1 80.5 124 VAL B C 1
ATOM 1900 O O . VAL B 1 124 ? 9.016 18.25 -9.992 1 80.5 124 VAL B O 1
ATOM 1903 N N . PRO B 1 125 ? 11.141 17.703 -9.75 1 73.06 125 PRO B N 1
ATOM 1904 C CA . PRO B 1 125 ? 11.469 18.625 -10.836 1 73.06 125 PRO B CA 1
ATOM 1905 C C . PRO B 1 125 ? 10.766 18.281 -12.141 1 73.06 125 PRO B C 1
ATOM 1907 O O . PRO B 1 125 ? 10.492 17.109 -12.406 1 73.06 125 PRO B O 1
ATOM 1910 N N . ALA B 1 126 ? 10.305 19.406 -12.883 1 62.62 126 ALA B N 1
ATOM 1911 C CA . ALA B 1 126 ? 9.711 19.234 -14.203 1 62.62 126 ALA B CA 1
ATOM 1912 C C . ALA B 1 126 ? 10.68 18.578 -15.172 1 62.62 126 ALA B C 1
ATOM 1914 O O . ALA B 1 126 ? 11.898 18.75 -15.055 1 62.62 126 ALA B O 1
#

Secondary structure (DSSP, 8-state):
-BGGGTSBS---EE-TTSBHHHHHHHHHHHT-SEEEEE-TTSS-EEEEEHHHHHHHHHTT--TTT-BGGGG-BSSPPEE-TTSBHHHHHHHHHHHT-SEEEEEETTEEEEEEEHHHHHHHHS----/-BGGGTSBS---EE-TTSBHHHHHHHHHHHT-SEEEEE-TTSS-EEEEEHHHHHHHHHTT--TTT-BGGGG-BSSPPEE-TTSBHHHHHHHHHHHT-SEEEEEETTEEEEEEEHHHHHHHHS----

InterPro domains:
  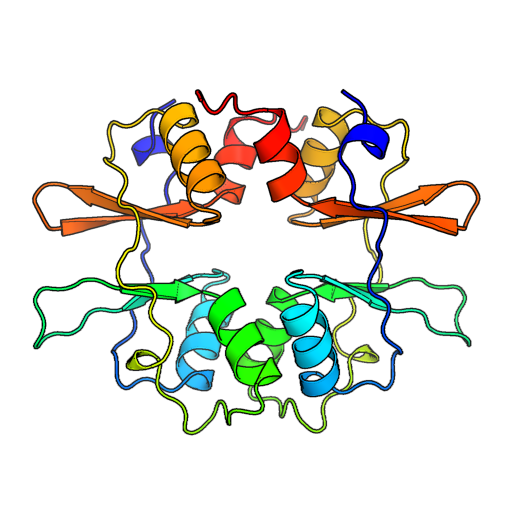IPR000644 CBS domain [PF00571] (3-57)
  IPR000644 CBS domain [PF00571] (73-120)
  IPR000644 CBS domain [PS51371] (7-63)
  IPR000644 CBS domain [PS51371] (71-126)
  IPR000644 CBS domain [SM00116] (10-58)
  IPR000644 CBS domain [SM00116] (75-122)
  IPR046342 CBS domain superfamily [G3DSA:3.10.580.10] (2-124)
  IPR046342 CBS domain superfamily [SSF54631] (1-122)
  IPR051257 Diverse Function CBS-Domain-Containing Protein [PTHR43080] (1-119)

pLDDT: mean 92.24, std 8.66, range [61.47, 98.75]

Organism: NCBI:txid175570

Radius of gyration: 17.98 Å; Cα contacts (8 Å, |Δi|>4): 507; chains: 2; bounding box: 54×43×40 Å